Protein AF-A0A1C7LZI9-F1 (afdb_monomer_lite)

Structure (mmCIF, N/CA/C/O backbone):
data_AF-A0A1C7LZI9-F1
#
_entry.id   AF-A0A1C7LZI9-F1
#
loop_
_atom_site.group_PDB
_atom_site.id
_atom_site.type_symbol
_atom_site.label_atom_id
_atom_site.label_alt_id
_atom_site.label_comp_id
_atom_site.label_asym_id
_atom_site.label_entity_id
_atom_site.label_seq_id
_ato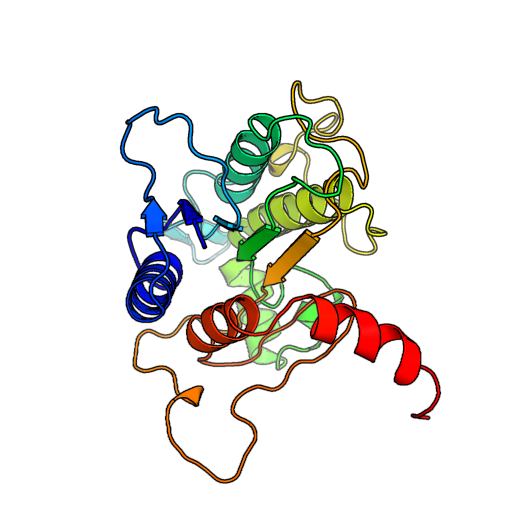m_site.pdbx_PDB_ins_code
_atom_site.Cartn_x
_atom_site.Cartn_y
_atom_site.Cartn_z
_atom_site.occupancy
_atom_site.B_iso_or_equiv
_atom_site.auth_seq_id
_atom_site.auth_comp_id
_atom_site.auth_asym_id
_atom_site.auth_atom_id
_atom_site.pdbx_PDB_model_num
ATOM 1 N N . MET A 1 1 ? -12.854 -1.821 18.126 1.00 81.56 1 MET A N 1
ATOM 2 C CA . MET A 1 1 ? -11.855 -1.287 17.177 1.00 81.56 1 MET A CA 1
ATOM 3 C C . MET A 1 1 ? -12.575 -0.702 15.970 1.00 81.56 1 MET A C 1
ATOM 5 O O . MET A 1 1 ? -13.466 -1.364 15.445 1.00 81.56 1 MET A O 1
ATOM 9 N N . LYS A 1 2 ? -12.209 0.508 15.545 1.00 82.50 2 LYS A N 1
ATOM 10 C CA . LYS A 1 2 ? -12.676 1.187 14.329 1.00 82.50 2 LYS A CA 1
ATOM 11 C C . LYS A 1 2 ? -11.581 1.121 13.262 1.00 82.50 2 LYS A C 1
ATOM 13 O O . LYS A 1 2 ? -10.492 1.660 13.455 1.00 82.50 2 LYS A O 1
ATOM 18 N N . ALA A 1 3 ? -11.857 0.441 12.154 1.00 84.44 3 ALA A N 1
ATOM 19 C CA . ALA A 1 3 ? -10.918 0.246 11.057 1.00 84.44 3 ALA A CA 1
ATOM 20 C C . ALA A 1 3 ? -11.369 1.000 9.802 1.00 84.44 3 ALA A C 1
ATOM 22 O O . ALA A 1 3 ? -12.482 0.813 9.313 1.00 84.44 3 ALA A O 1
ATOM 23 N N . PHE A 1 4 ? -10.478 1.815 9.254 1.00 85.69 4 PHE A N 1
ATOM 24 C CA . PHE A 1 4 ? -10.654 2.529 8.001 1.00 85.69 4 PHE A CA 1
ATOM 25 C C . PHE A 1 4 ? -9.952 1.774 6.870 1.00 85.69 4 PHE A C 1
ATOM 27 O O . PHE A 1 4 ? -8.730 1.618 6.885 1.00 85.69 4 PHE A O 1
ATOM 34 N N . VAL A 1 5 ? -10.714 1.265 5.898 1.00 83.75 5 VAL A N 1
ATOM 35 C CA . VAL A 1 5 ? -10.185 0.383 4.845 1.00 83.75 5 VAL A CA 1
ATOM 36 C C . VAL A 1 5 ? -10.218 1.080 3.487 1.00 83.75 5 VAL A C 1
ATOM 38 O O . VAL A 1 5 ? -11.279 1.361 2.927 1.00 83.75 5 VAL A O 1
ATOM 41 N N . ILE A 1 6 ? -9.034 1.287 2.912 1.00 84.88 6 ILE A N 1
ATOM 42 C CA . ILE A 1 6 ? -8.825 1.928 1.610 1.00 84.88 6 ILE A CA 1
ATOM 43 C C . ILE A 1 6 ? -8.387 0.861 0.606 1.00 84.88 6 ILE A C 1
ATOM 45 O O . ILE A 1 6 ? -7.486 0.071 0.882 1.00 84.88 6 ILE A O 1
ATOM 49 N N . GLY A 1 7 ? -9.041 0.798 -0.557 1.00 80.62 7 GLY A N 1
ATOM 50 C CA . GLY A 1 7 ? -8.899 -0.336 -1.487 1.00 80.62 7 GLY A CA 1
ATOM 51 C C . GLY A 1 7 ? -9.699 -1.582 -1.071 1.00 80.62 7 GLY A C 1
ATOM 52 O O . GLY A 1 7 ? -9.517 -2.656 -1.634 1.00 80.62 7 GLY A O 1
ATOM 53 N N . GLY A 1 8 ? -10.624 -1.434 -0.115 1.00 75.81 8 GLY A N 1
ATOM 54 C CA . GLY A 1 8 ? -11.412 -2.513 0.491 1.00 75.81 8 GLY A CA 1
ATOM 55 C C . GLY A 1 8 ? -12.415 -3.236 -0.412 1.00 75.81 8 GLY A C 1
ATOM 56 O O . GLY A 1 8 ? -13.055 -4.181 0.030 1.00 75.81 8 GLY A O 1
ATOM 57 N N . SER A 1 9 ? -12.599 -2.805 -1.660 1.00 74.88 9 SER A N 1
ATOM 58 C CA . SER A 1 9 ? -13.705 -3.286 -2.497 1.00 74.88 9 SER A CA 1
ATOM 59 C C . SER A 1 9 ? -13.531 -4.721 -2.996 1.00 74.88 9 SER A C 1
ATOM 61 O O . SER A 1 9 ? -14.516 -5.337 -3.400 1.00 74.88 9 SER A O 1
ATOM 63 N N . ARG A 1 10 ? -12.300 -5.255 -3.018 1.00 68.31 10 ARG A N 1
ATOM 64 C CA . ARG A 1 10 ? -11.976 -6.591 -3.552 1.00 68.31 10 ARG A CA 1
ATOM 65 C C . ARG A 1 10 ? -10.771 -7.217 -2.844 1.00 68.31 10 ARG A C 1
ATOM 67 O O . ARG A 1 10 ? -10.016 -6.535 -2.153 1.00 68.31 10 ARG A O 1
ATOM 74 N N . ASN A 1 11 ? -10.564 -8.514 -3.079 1.00 79.44 11 ASN A N 1
ATOM 75 C CA . ASN A 1 11 ? -9.369 -9.273 -2.692 1.00 79.44 11 ASN A CA 1
ATOM 76 C C . ASN A 1 11 ? -8.976 -9.050 -1.219 1.00 79.44 11 ASN A C 1
ATOM 78 O O . ASN A 1 11 ? -9.813 -9.219 -0.336 1.00 79.44 11 ASN A O 1
ATOM 82 N N . ILE A 1 12 ? -7.717 -8.669 -0.946 1.00 74.88 12 ILE A N 1
ATOM 83 C CA . ILE A 1 12 ? -7.195 -8.509 0.420 1.00 74.88 12 ILE A CA 1
ATOM 84 C C . ILE A 1 12 ? -8.032 -7.528 1.224 1.00 74.88 12 ILE A C 1
ATOM 86 O O . ILE A 1 12 ? -8.401 -7.848 2.348 1.00 74.88 12 ILE A O 1
ATOM 90 N N . GLY A 1 13 ? -8.351 -6.370 0.648 1.00 72.44 13 GLY A N 1
ATOM 91 C CA . GLY A 1 13 ? -9.125 -5.353 1.342 1.00 72.44 13 GLY A CA 1
ATOM 92 C C . GLY A 1 13 ? -10.519 -5.850 1.729 1.00 72.44 13 GLY A C 1
ATOM 93 O O . GLY A 1 13 ? -10.941 -5.655 2.865 1.00 72.44 13 GLY A O 1
ATOM 94 N N . TYR A 1 14 ? -11.186 -6.570 0.822 1.00 78.44 14 TYR A N 1
ATOM 95 C CA . TYR A 1 14 ? -12.513 -7.137 1.071 1.00 78.44 14 TYR A CA 1
ATOM 96 C C . TYR A 1 14 ? -12.486 -8.242 2.133 1.00 78.44 14 TYR A C 1
ATOM 98 O O . TYR A 1 14 ? -13.206 -8.168 3.126 1.00 78.44 14 TYR A O 1
ATOM 106 N N . TYR A 1 15 ? -11.624 -9.251 1.971 1.00 77.69 15 TYR A N 1
ATOM 107 C CA . TYR A 1 15 ? -11.563 -10.374 2.911 1.00 77.69 15 TYR A CA 1
ATOM 108 C C . TYR A 1 15 ? -11.055 -9.954 4.294 1.00 77.69 15 TYR A C 1
ATOM 110 O O . TYR A 1 15 ? -11.526 -10.484 5.300 1.00 77.69 15 TYR A O 1
ATOM 118 N N . ALA A 1 16 ? -10.129 -8.993 4.367 1.00 76.88 16 ALA A N 1
ATOM 119 C CA . ALA A 1 16 ? -9.700 -8.420 5.637 1.00 76.88 16 ALA A CA 1
ATOM 120 C C . ALA A 1 16 ? -10.851 -7.684 6.334 1.00 76.88 16 ALA A C 1
ATOM 122 O O . ALA A 1 16 ? -11.085 -7.919 7.515 1.00 76.88 16 ALA A O 1
ATOM 123 N N . ALA A 1 17 ? -11.609 -6.858 5.605 1.00 78.62 17 ALA A N 1
ATOM 124 C CA . ALA A 1 17 ? -12.767 -6.160 6.154 1.00 78.62 17 ALA A CA 1
ATOM 125 C C . ALA A 1 17 ? -13.828 -7.125 6.708 1.00 78.62 17 ALA A C 1
ATOM 127 O O . ALA A 1 17 ? -14.295 -6.935 7.827 1.00 78.62 17 ALA A O 1
ATOM 128 N N . VAL A 1 18 ? -14.154 -8.199 5.978 1.00 80.56 18 VAL A N 1
ATOM 129 C CA . VAL A 1 18 ? -15.098 -9.230 6.453 1.00 80.56 18 VAL A CA 1
ATOM 130 C C . VAL A 1 18 ? -14.604 -9.886 7.747 1.00 80.56 18 VAL A C 1
ATOM 132 O O . VAL A 1 18 ? -15.382 -10.059 8.682 1.00 80.56 18 VAL A O 1
ATOM 135 N N . ARG A 1 19 ? -13.308 -10.213 7.849 1.00 78.31 19 ARG A N 1
ATOM 136 C CA . ARG A 1 19 ? -12.743 -10.785 9.085 1.00 78.31 19 ARG A CA 1
ATOM 137 C C . ARG A 1 19 ? -12.801 -9.814 10.260 1.00 78.31 19 ARG A C 1
ATOM 139 O O . ARG A 1 19 ? -13.144 -10.237 11.358 1.00 78.31 19 ARG A O 1
ATOM 146 N N . LEU A 1 20 ? -12.495 -8.537 10.034 1.00 80.00 20 LEU A N 1
ATOM 147 C CA . LEU A 1 20 ? -12.586 -7.501 11.066 1.00 80.00 20 LEU A CA 1
ATOM 148 C C . LEU A 1 20 ? -14.027 -7.341 11.568 1.00 80.00 20 LEU A C 1
ATOM 150 O O . LEU A 1 20 ? -14.247 -7.304 12.776 1.00 80.00 20 LEU A O 1
ATOM 154 N N . LEU A 1 21 ? -15.010 -7.333 10.660 1.00 83.69 21 LEU A N 1
ATOM 155 C CA . LEU A 1 21 ? -16.433 -7.313 11.018 1.00 83.69 21 LEU A CA 1
ATOM 156 C C . LEU A 1 21 ? -16.823 -8.537 11.863 1.00 83.69 21 LEU A C 1
ATOM 158 O O . LEU A 1 21 ? -17.465 -8.382 12.898 1.00 83.69 21 LEU A O 1
ATOM 162 N N . ASN A 1 22 ? -16.375 -9.739 11.484 1.00 81.31 22 ASN A N 1
ATOM 163 C CA . ASN A 1 22 ? -16.638 -10.968 12.245 1.00 81.31 22 ASN A CA 1
ATOM 164 C C . ASN A 1 22 ? -16.003 -10.968 13.648 1.00 81.31 22 ASN A C 1
ATOM 166 O O . ASN A 1 22 ? -16.468 -11.685 14.528 1.00 81.31 22 ASN A O 1
ATOM 170 N N . GLN A 1 23 ? -14.954 -10.171 13.868 1.00 80.38 23 GLN A N 1
ATOM 171 C CA . GLN A 1 23 ? -14.321 -9.966 15.177 1.00 80.38 23 GLN A CA 1
ATOM 172 C C . GLN A 1 23 ? -14.988 -8.847 16.001 1.00 80.38 23 GLN A C 1
ATOM 174 O O . GLN A 1 23 ? -14.494 -8.491 17.068 1.00 80.38 23 GLN A O 1
ATOM 179 N N . GLY A 1 24 ? -16.093 -8.268 15.519 1.00 82.69 24 GLY A N 1
ATOM 180 C CA . GLY A 1 24 ? -16.810 -7.187 16.198 1.00 82.69 24 GLY A CA 1
ATOM 181 C C . GLY A 1 24 ? -16.205 -5.795 15.989 1.00 82.69 24 GLY A C 1
ATOM 182 O O . GLY A 1 24 ? -16.546 -4.866 16.721 1.00 82.69 24 GLY A O 1
ATOM 183 N N . ALA A 1 25 ? -15.303 -5.616 15.017 1.00 84.88 25 ALA A N 1
ATOM 184 C CA . ALA A 1 25 ? -14.811 -4.290 14.654 1.00 84.88 25 ALA A CA 1
ATOM 185 C C . ALA A 1 25 ? -15.846 -3.517 13.820 1.00 84.88 25 ALA A C 1
ATOM 187 O O . ALA A 1 25 ? -16.597 -4.095 13.036 1.00 84.88 25 ALA A O 1
ATOM 188 N N . THR A 1 26 ? -15.831 -2.189 13.922 1.00 84.06 26 THR A N 1
ATOM 189 C CA . THR A 1 26 ? -16.526 -1.313 12.971 1.00 84.06 26 THR A CA 1
ATOM 190 C C . THR A 1 26 ? -15.603 -1.069 11.787 1.00 84.06 26 THR A C 1
ATOM 192 O O . THR A 1 26 ? -14.516 -0.519 11.963 1.00 84.06 26 THR A O 1
ATOM 195 N N . VAL A 1 27 ? -16.020 -1.471 10.586 1.00 81.06 27 VAL A N 1
ATOM 196 C CA . VAL A 1 27 ? -15.249 -1.243 9.360 1.00 81.06 27 VAL A CA 1
ATOM 197 C C . VAL A 1 27 ? -15.902 -0.152 8.528 1.00 81.06 27 VAL A C 1
ATOM 199 O O . VAL A 1 27 ? -17.020 -0.315 8.044 1.00 81.06 27 VAL A O 1
ATOM 202 N N . THR A 1 28 ? -15.166 0.933 8.317 1.00 80.94 28 THR A N 1
ATOM 203 C CA . THR A 1 28 ? -15.563 2.022 7.429 1.00 80.94 28 THR A CA 1
ATOM 204 C C . THR A 1 28 ? -14.830 1.863 6.104 1.00 80.94 28 THR A C 1
ATOM 206 O O . THR A 1 28 ? -13.608 2.012 6.023 1.00 80.94 28 THR A O 1
ATOM 209 N N . PHE A 1 29 ? -15.583 1.559 5.049 1.00 74.50 29 PHE A N 1
ATOM 210 C CA . PHE A 1 29 ? -15.116 1.762 3.680 1.00 74.50 29 PHE A CA 1
ATOM 211 C C . PHE A 1 29 ? -15.249 3.243 3.339 1.00 74.50 29 PHE A C 1
ATOM 213 O O . PHE A 1 29 ? -16.162 3.901 3.830 1.00 74.50 29 PHE A O 1
ATOM 220 N N . LEU A 1 30 ? -14.366 3.761 2.484 1.00 65.44 30 LEU A N 1
ATOM 221 C CA . LEU A 1 30 ? -14.410 5.147 2.010 1.00 65.44 30 LEU A CA 1
ATOM 222 C C . LEU A 1 30 ? -15.651 5.366 1.117 1.00 65.44 30 LEU A C 1
ATOM 224 O O . LEU A 1 30 ? -15.585 5.376 -0.109 1.00 65.44 30 LEU A O 1
ATOM 228 N N . LEU A 1 31 ? -16.806 5.493 1.762 1.00 45.12 31 LEU A N 1
ATOM 229 C CA . LEU A 1 31 ? -18.059 6.014 1.246 1.00 45.12 31 LEU A CA 1
ATOM 230 C C . LEU A 1 31 ? -18.173 7.398 1.874 1.00 45.12 31 LEU A C 1
ATOM 232 O O . LEU A 1 31 ? -18.038 7.525 3.085 1.00 45.12 31 LEU A O 1
ATOM 236 N N . ARG A 1 32 ? -18.309 8.437 1.048 1.00 37.66 32 ARG A N 1
ATOM 237 C CA . ARG A 1 32 ? -18.320 9.849 1.460 1.00 37.66 32 ARG A CA 1
ATOM 238 C C . ARG A 1 32 ? -19.336 10.095 2.587 1.00 37.66 32 ARG A C 1
ATOM 240 O O . ARG A 1 32 ? -20.493 10.379 2.297 1.00 37.66 32 ARG A O 1
ATOM 247 N N . TYR A 1 33 ? -18.907 9.999 3.842 1.00 40.88 33 TYR A N 1
ATOM 248 C CA . TYR A 1 33 ? -19.676 10.446 4.994 1.00 40.88 33 TYR A CA 1
ATOM 249 C C . TYR A 1 33 ? -18.719 10.903 6.106 1.00 40.88 33 TYR A C 1
ATOM 251 O O . TYR A 1 33 ? -17.899 10.104 6.564 1.00 40.88 33 TYR A O 1
ATOM 259 N N . PRO A 1 34 ? -18.748 12.190 6.484 1.00 45.03 34 PRO A N 1
ATOM 260 C CA . PRO A 1 34 ? -17.954 12.704 7.584 1.00 45.03 34 PRO A CA 1
ATOM 261 C C . PRO A 1 34 ? -18.665 12.383 8.901 1.00 45.03 34 PRO A C 1
ATOM 263 O O . PRO A 1 34 ? -19.650 13.030 9.235 1.00 45.03 34 PRO A O 1
ATOM 266 N N . ASP A 1 35 ? -18.154 11.407 9.646 1.00 51.78 35 ASP A N 1
ATOM 267 C CA . ASP A 1 35 ? -18.474 11.255 11.066 1.00 51.78 35 ASP A CA 1
ATOM 268 C C . ASP A 1 35 ? -17.215 11.495 11.901 1.00 51.78 35 ASP A C 1
ATOM 270 O O . ASP A 1 35 ? -16.111 11.112 11.509 1.00 51.78 35 ASP A O 1
ATOM 274 N N . ASP A 1 36 ? -17.406 12.100 13.072 1.00 53.12 36 ASP A N 1
ATOM 275 C CA . ASP A 1 36 ? -16.387 12.598 14.012 1.00 53.12 36 ASP A CA 1
ATOM 276 C C . ASP A 1 36 ? -15.674 11.479 14.806 1.00 53.12 36 ASP A C 1
ATOM 278 O O . ASP A 1 36 ? -15.430 11.555 16.009 1.00 53.12 36 ASP A O 1
ATOM 282 N N . ASN A 1 37 ? -15.411 10.350 14.150 1.00 58.75 37 ASN A N 1
ATOM 283 C CA . ASN A 1 37 ? -14.946 9.139 14.805 1.00 58.75 37 ASN A CA 1
ATOM 284 C C . ASN A 1 37 ? -13.430 8.970 14.675 1.00 58.75 37 ASN A C 1
ATOM 286 O O . ASN A 1 37 ? -12.901 8.806 13.577 1.00 58.75 37 ASN A O 1
ATOM 290 N N . SER A 1 38 ? -12.748 8.904 15.821 1.00 73.19 38 SER A N 1
ATOM 291 C CA . SER A 1 38 ? -11.362 8.438 15.911 1.00 73.19 38 SER A CA 1
ATOM 292 C C . SER A 1 38 ? -11.196 7.070 15.231 1.00 73.19 38 SER A C 1
ATOM 294 O O . SER A 1 38 ? -12.034 6.177 15.386 1.00 73.19 38 SER A O 1
ATOM 296 N N . VAL A 1 39 ? -10.125 6.908 14.452 1.00 78.56 39 VAL A N 1
ATOM 297 C CA . VAL A 1 39 ? -9.788 5.666 13.739 1.00 78.56 39 VAL A CA 1
ATOM 298 C C . VAL A 1 39 ? -8.657 4.965 14.486 1.00 78.56 39 VAL A C 1
ATOM 300 O O . VAL A 1 39 ? -7.636 5.584 14.763 1.00 78.56 39 VAL A O 1
ATOM 303 N N . ASP A 1 40 ? -8.808 3.670 14.772 1.00 81.88 40 ASP A N 1
ATOM 304 C CA . ASP A 1 40 ? -7.776 2.875 15.461 1.00 81.88 40 ASP A CA 1
ATOM 305 C C . ASP A 1 40 ? -6.796 2.220 14.468 1.00 81.88 40 ASP A C 1
ATOM 307 O O . ASP A 1 40 ? -5.639 1.935 14.788 1.00 81.88 40 ASP A O 1
ATOM 311 N N . LEU A 1 41 ? -7.271 1.928 13.253 1.00 83.31 41 LEU A N 1
ATOM 312 C CA . LEU A 1 41 ? -6.533 1.201 12.223 1.00 83.31 41 LEU A CA 1
ATOM 313 C C . LEU A 1 41 ? -6.842 1.761 10.834 1.00 83.31 41 LEU A C 1
ATOM 315 O O . LEU A 1 41 ? -8.002 1.823 10.446 1.00 83.31 41 LEU A O 1
ATOM 319 N N . VAL A 1 42 ? -5.812 2.054 10.048 1.00 87.88 42 VAL A N 1
ATOM 320 C CA . VAL A 1 42 ? -5.905 2.306 8.609 1.00 87.88 42 VAL A CA 1
ATOM 321 C C . VAL A 1 42 ? -5.321 1.113 7.862 1.00 87.88 42 VAL A C 1
ATOM 323 O O . VAL A 1 42 ? -4.127 0.826 7.953 1.00 87.88 42 VAL A O 1
ATOM 326 N N . LEU A 1 43 ? -6.163 0.423 7.097 1.00 87.31 43 LEU A N 1
ATOM 327 C CA . LEU A 1 43 ? -5.756 -0.655 6.206 1.00 87.31 43 LEU A CA 1
ATOM 328 C C . LEU A 1 43 ? -5.739 -0.157 4.760 1.00 87.31 43 LEU A C 1
ATOM 330 O O . LEU A 1 43 ? -6.782 0.025 4.131 1.00 87.31 43 LEU A O 1
ATOM 334 N N . PHE A 1 44 ? -4.540 0.022 4.218 1.00 89.50 44 PHE A N 1
ATOM 335 C CA . PHE A 1 44 ? -4.307 0.487 2.860 1.00 89.50 44 PHE A CA 1
ATOM 336 C C . PHE A 1 44 ? -3.976 -0.683 1.927 1.00 89.50 44 PHE A C 1
ATOM 338 O O . PHE A 1 44 ? -2.905 -1.287 1.982 1.00 89.50 44 PHE A O 1
ATOM 345 N N . THR A 1 45 ? -4.912 -1.004 1.040 1.00 86.75 45 THR A N 1
ATOM 346 C CA . THR A 1 45 ? -4.854 -2.160 0.127 1.00 86.75 45 THR A CA 1
ATOM 347 C C . THR A 1 45 ? -4.958 -1.758 -1.346 1.00 86.75 45 THR A C 1
ATOM 349 O O . THR A 1 45 ? -5.206 -2.605 -2.202 1.00 86.75 45 THR A O 1
ATOM 352 N N . VAL A 1 46 ? -4.758 -0.471 -1.663 1.00 87.56 46 VAL A N 1
ATOM 353 C CA . VAL A 1 46 ? -4.795 0.030 -3.045 1.00 87.56 46 VAL A CA 1
ATOM 354 C C . VAL A 1 46 ? -3.724 -0.671 -3.881 1.00 87.56 46 VAL A C 1
ATOM 356 O O . VAL A 1 46 ? -2.568 -0.808 -3.474 1.00 87.56 46 VAL A O 1
ATOM 359 N N . GLY A 1 47 ? -4.128 -1.126 -5.060 1.00 83.06 47 GLY A N 1
ATOM 360 C CA . GLY A 1 47 ? -3.273 -1.755 -6.053 1.00 83.06 47 GLY A CA 1
ATOM 361 C C . GLY A 1 47 ? -3.838 -1.509 -7.445 1.00 83.06 47 GLY A C 1
ATOM 362 O O . GLY A 1 47 ? -5.050 -1.336 -7.600 1.00 83.06 47 GLY A O 1
ATOM 363 N N . ALA A 1 48 ? -2.966 -1.492 -8.450 1.00 75.25 48 ALA A N 1
ATOM 364 C CA . ALA A 1 48 ? -3.393 -1.387 -9.836 1.00 75.25 48 ALA A CA 1
ATOM 365 C C . ALA A 1 48 ? -4.218 -2.621 -10.237 1.00 75.25 48 ALA A C 1
ATOM 367 O O . ALA A 1 48 ? -3.839 -3.762 -9.964 1.00 75.25 48 ALA A O 1
ATOM 368 N N . ARG A 1 49 ? -5.374 -2.373 -10.858 1.00 67.81 49 ARG A N 1
ATOM 369 C CA . ARG A 1 49 ? -6.312 -3.408 -11.319 1.00 67.81 49 ARG A CA 1
ATOM 370 C C . ARG A 1 49 ? -6.178 -3.677 -12.812 1.00 67.81 49 ARG A C 1
ATOM 372 O O . ARG A 1 49 ? -6.354 -4.811 -13.248 1.00 67.81 49 ARG A O 1
ATOM 379 N N . GLU A 1 50 ? -5.950 -2.620 -13.573 1.00 64.69 50 GLU A N 1
ATOM 380 C CA . GLU A 1 50 ? -5.992 -2.624 -15.026 1.00 64.69 50 GLU A CA 1
ATOM 381 C C . GLU A 1 50 ? -4.599 -2.307 -15.549 1.00 64.69 50 GLU A C 1
ATOM 383 O O . GLU A 1 50 ? -3.846 -1.533 -14.953 1.00 64.69 50 GLU A O 1
ATOM 388 N N . GLY A 1 51 ? -4.239 -2.999 -16.618 1.00 68.00 51 GLY A N 1
ATOM 389 C CA . GLY A 1 51 ? -2.931 -2.895 -17.218 1.00 68.00 51 GLY A CA 1
ATOM 390 C C . GLY A 1 51 ? -2.826 -3.781 -18.444 1.00 68.00 51 GLY A C 1
ATOM 391 O O . GLY A 1 51 ? -3.588 -4.738 -18.620 1.00 68.00 51 GLY A O 1
ATOM 392 N N . LYS A 1 52 ? -1.889 -3.438 -19.320 1.00 79.94 52 LYS A N 1
ATOM 393 C CA . LYS A 1 52 ? -1.645 -4.152 -20.572 1.00 79.94 52 LYS A CA 1
ATOM 394 C C . LYS A 1 52 ? -0.358 -4.944 -20.437 1.00 79.94 52 LYS A C 1
ATOM 396 O O . LYS A 1 52 ? 0.671 -4.414 -20.024 1.00 79.94 52 LYS A O 1
ATOM 401 N N . VAL A 1 53 ? -0.403 -6.223 -20.799 1.00 80.12 53 VAL A N 1
ATOM 402 C CA . VAL A 1 53 ? 0.810 -7.038 -20.896 1.00 80.12 53 VAL A CA 1
ATOM 403 C C . VAL A 1 53 ? 1.470 -6.744 -22.236 1.00 80.12 53 VAL A C 1
ATOM 405 O O . VAL A 1 53 ? 0.909 -7.023 -23.293 1.00 80.12 53 VAL A O 1
ATOM 408 N N . HIS A 1 54 ? 2.677 -6.199 -22.188 1.00 80.81 54 HIS A N 1
ATOM 409 C CA . HIS A 1 54 ? 3.525 -5.960 -23.343 1.00 80.81 54 HIS A CA 1
ATOM 410 C C . HIS A 1 54 ? 4.686 -6.954 -23.358 1.00 80.81 54 HIS A C 1
ATOM 412 O O . HIS A 1 54 ? 5.389 -7.124 -22.363 1.00 80.81 54 HIS A O 1
ATOM 418 N N . LEU A 1 55 ? 4.944 -7.562 -24.519 1.00 77.31 55 LEU A N 1
ATOM 419 C CA . LEU A 1 55 ? 5.962 -8.608 -24.674 1.00 77.31 55 LEU A CA 1
ATOM 420 C C . LEU A 1 55 ? 7.387 -8.147 -24.328 1.00 77.31 55 LEU A C 1
ATOM 422 O O . LEU A 1 55 ? 8.211 -8.972 -23.959 1.00 77.31 55 LEU A O 1
ATOM 426 N N . THR A 1 56 ? 7.682 -6.848 -24.442 1.00 80.25 56 THR A N 1
ATOM 427 C CA . THR A 1 56 ? 9.014 -6.264 -24.191 1.00 80.25 56 THR A CA 1
ATOM 428 C C . THR A 1 56 ? 9.091 -5.401 -22.933 1.00 80.25 56 THR A C 1
ATOM 430 O O . THR A 1 56 ? 10.190 -5.071 -22.496 1.00 80.25 56 THR A O 1
ATOM 433 N N . ARG A 1 57 ? 7.948 -5.018 -22.351 1.00 75.19 57 ARG A N 1
ATOM 434 C CA . ARG A 1 57 ? 7.874 -4.091 -21.205 1.00 75.19 57 ARG A CA 1
ATOM 435 C C . ARG A 1 57 ? 7.215 -4.693 -19.963 1.00 75.19 57 ARG A C 1
ATOM 437 O O . ARG A 1 57 ? 7.228 -4.057 -18.917 1.00 75.19 57 ARG A O 1
ATOM 444 N N . GLY A 1 58 ? 6.673 -5.906 -20.066 1.00 82.88 58 GLY A N 1
ATOM 445 C CA . GLY A 1 58 ? 5.953 -6.551 -18.976 1.00 82.88 58 GLY A CA 1
ATOM 446 C C . GLY A 1 58 ? 4.544 -5.986 -18.799 1.00 82.88 58 GLY A C 1
ATOM 447 O O . GLY A 1 58 ? 3.911 -5.560 -19.764 1.00 82.88 58 GLY A O 1
ATOM 448 N N . PHE A 1 59 ? 4.030 -6.032 -17.572 1.00 81.12 59 PHE A N 1
ATOM 449 C CA . PHE A 1 59 ? 2.721 -5.498 -17.215 1.00 81.12 59 PHE A CA 1
ATOM 450 C C . PHE A 1 59 ? 2.823 -3.988 -16.985 1.00 81.12 59 PHE A C 1
ATOM 452 O O . PHE A 1 59 ? 3.455 -3.548 -16.025 1.00 81.12 59 PHE A O 1
ATOM 459 N N . ILE A 1 60 ? 2.199 -3.218 -17.873 1.00 83.31 60 ILE A N 1
ATOM 460 C CA . ILE A 1 60 ? 2.128 -1.757 -17.799 1.00 83.31 60 ILE A CA 1
ATOM 461 C C . ILE A 1 60 ? 0.824 -1.370 -17.121 1.00 83.31 60 ILE A C 1
ATOM 463 O O . ILE A 1 60 ? -0.233 -1.868 -17.511 1.00 83.31 60 ILE A O 1
ATOM 467 N N . ILE A 1 61 ? 0.899 -0.482 -16.135 1.00 83.62 61 ILE A N 1
ATOM 468 C CA . ILE A 1 61 ? -0.267 0.068 -15.433 1.00 83.62 61 ILE A CA 1
ATOM 469 C C . ILE A 1 61 ? -0.578 1.462 -15.980 1.00 83.62 61 ILE A C 1
ATOM 471 O O . ILE A 1 61 ? 0.331 2.253 -16.211 1.00 83.62 61 ILE A O 1
ATOM 475 N N . ASP A 1 62 ? -1.858 1.775 -16.193 1.00 83.88 62 ASP A N 1
ATOM 476 C CA . ASP A 1 62 ? -2.250 3.049 -16.822 1.00 83.88 62 ASP A CA 1
ATOM 477 C C . ASP A 1 62 ? -1.896 4.273 -15.955 1.00 83.88 62 ASP A C 1
ATOM 479 O O . ASP A 1 62 ? -1.642 5.357 -16.476 1.00 83.88 62 ASP A O 1
ATOM 483 N N . ILE A 1 63 ? -1.860 4.090 -14.629 1.00 86.75 63 ILE A N 1
ATOM 484 C CA . ILE A 1 63 ? -1.467 5.106 -13.647 1.00 86.75 63 ILE A CA 1
ATOM 485 C C . ILE A 1 63 ? -0.223 4.577 -12.906 1.00 86.75 63 ILE A C 1
ATOM 487 O O . ILE A 1 63 ? -0.376 3.783 -11.972 1.00 86.75 63 ILE A O 1
ATOM 491 N N . PRO A 1 64 ? 0.997 4.959 -13.331 1.00 87.25 64 PRO A N 1
ATOM 492 C CA . PRO A 1 64 ? 2.257 4.353 -12.884 1.00 87.25 64 PRO A CA 1
ATOM 493 C C . PRO A 1 64 ? 2.645 4.643 -11.431 1.00 87.25 64 PRO A C 1
ATOM 495 O O . PRO A 1 64 ? 3.558 4.009 -10.915 1.00 87.25 64 PRO A O 1
ATOM 498 N N . ASP A 1 65 ? 1.965 5.572 -10.765 1.00 91.12 65 ASP A N 1
ATOM 499 C CA . ASP A 1 65 ? 2.229 6.015 -9.393 1.00 91.12 65 ASP A CA 1
ATOM 500 C C . ASP A 1 65 ? 0.986 5.910 -8.487 1.00 91.12 65 ASP A C 1
ATOM 502 O O . ASP A 1 65 ? 0.918 6.528 -7.418 1.00 91.12 65 ASP A O 1
ATOM 506 N N . LEU A 1 66 ? -0.014 5.123 -8.908 1.00 92.12 66 LEU A N 1
ATOM 507 C CA . LEU A 1 66 ? -1.319 5.029 -8.254 1.00 92.12 66 LEU A CA 1
ATOM 508 C C . LEU A 1 66 ? -1.202 4.710 -6.762 1.00 92.12 66 LEU A C 1
ATOM 510 O O . LEU A 1 66 ? -1.840 5.372 -5.941 1.00 92.12 66 LEU A O 1
ATOM 514 N N . CYS A 1 67 ? -0.432 3.685 -6.395 1.00 92.19 67 CYS A N 1
ATOM 515 C CA . CYS A 1 67 ? -0.295 3.259 -5.006 1.00 92.19 67 CYS A CA 1
ATOM 516 C C . CYS A 1 67 ? 0.469 4.301 -4.195 1.00 92.19 67 CYS A C 1
ATOM 518 O O . CYS A 1 67 ? 0.053 4.616 -3.080 1.00 92.19 67 CYS A O 1
ATOM 520 N N . THR A 1 68 ? 1.554 4.833 -4.756 1.00 94.50 68 THR A N 1
ATOM 521 C CA . THR A 1 68 ? 2.401 5.842 -4.120 1.00 94.50 68 THR A CA 1
ATOM 522 C C . THR A 1 68 ? 1.611 7.101 -3.814 1.00 94.50 68 THR A C 1
ATOM 524 O O . THR A 1 68 ? 1.499 7.485 -2.650 1.00 94.50 68 THR A O 1
ATOM 527 N N . LYS A 1 69 ? 1.001 7.723 -4.829 1.00 94.06 69 LYS A N 1
ATOM 528 C CA . LYS A 1 69 ? 0.243 8.968 -4.657 1.00 94.06 69 LYS A CA 1
ATOM 529 C C . LYS A 1 69 ? -0.977 8.772 -3.775 1.00 94.06 69 LYS A C 1
ATOM 531 O O . LYS A 1 69 ? -1.264 9.622 -2.937 1.00 94.06 69 LYS A O 1
ATOM 536 N N . SER A 1 70 ? -1.663 7.635 -3.900 1.00 93.25 70 SER A N 1
ATOM 537 C CA . SER A 1 70 ? -2.792 7.324 -3.021 1.00 93.25 70 SER A CA 1
ATOM 538 C C . SER A 1 70 ? -2.354 7.198 -1.562 1.00 93.25 70 SER A C 1
ATOM 540 O O . SER A 1 70 ? -3.033 7.728 -0.688 1.00 93.2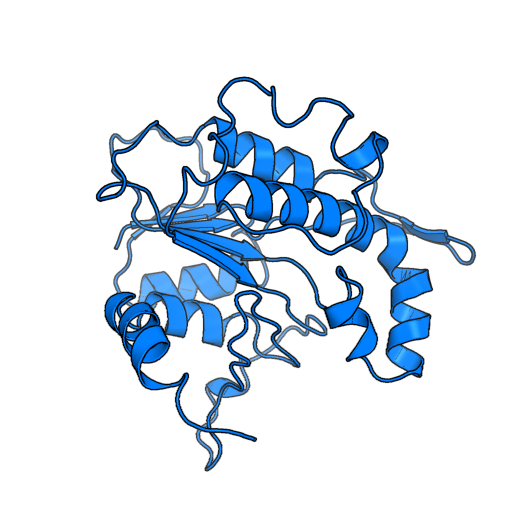5 70 SER A O 1
ATOM 542 N N . LEU A 1 71 ? -1.225 6.537 -1.281 1.00 94.50 71 LEU A N 1
ATOM 543 C CA . LEU A 1 71 ? -0.715 6.412 0.085 1.00 94.50 71 LEU A CA 1
ATOM 544 C C . LEU A 1 71 ? -0.293 7.772 0.642 1.00 94.50 71 LEU A C 1
ATOM 546 O O . LEU A 1 71 ? -0.664 8.105 1.762 1.00 94.50 71 LEU A O 1
ATOM 550 N N . VAL A 1 72 ? 0.430 8.567 -0.149 1.00 94.31 72 VAL A N 1
ATOM 551 C CA . VAL A 1 72 ? 0.818 9.932 0.225 1.00 94.31 72 VAL A CA 1
ATOM 552 C C . VAL A 1 72 ? -0.415 10.764 0.570 1.00 94.31 72 VAL A C 1
ATOM 554 O O . VAL A 1 72 ? -0.453 11.340 1.647 1.00 94.31 72 VAL A O 1
ATOM 557 N N . ASN A 1 73 ? -1.456 10.759 -0.266 1.00 93.06 73 ASN A N 1
ATOM 558 C CA . ASN A 1 73 ? -2.687 11.508 0.003 1.00 93.06 73 ASN A CA 1
ATOM 559 C C . ASN A 1 73 ? -3.353 11.086 1.319 1.00 93.06 73 ASN A C 1
ATOM 561 O O . ASN A 1 73 ? -3.786 11.935 2.090 1.00 93.06 73 ASN A O 1
ATOM 565 N N . VAL A 1 74 ? -3.410 9.781 1.597 1.00 91.81 74 VAL A N 1
ATOM 566 C CA . VAL A 1 74 ? -3.972 9.258 2.851 1.00 91.81 74 VAL A CA 1
ATOM 567 C C . VAL A 1 74 ? -3.161 9.741 4.050 1.00 91.81 74 VAL A C 1
ATOM 569 O O . VAL A 1 74 ? -3.725 10.257 5.016 1.00 91.81 74 VAL A O 1
ATOM 572 N N . LEU A 1 75 ? -1.836 9.625 3.974 1.00 92.12 75 LEU A N 1
ATOM 573 C CA . LEU A 1 75 ? -0.942 10.074 5.036 1.00 92.12 75 LEU A CA 1
ATOM 574 C C . LEU A 1 75 ? -1.029 11.588 5.235 1.00 92.12 75 LEU A C 1
ATOM 576 O O . LEU A 1 75 ? -1.116 12.028 6.375 1.00 92.12 75 LEU A O 1
ATOM 580 N N . SER A 1 76 ? -1.121 12.367 4.156 1.00 91.38 76 SER A N 1
ATOM 581 C CA . SER A 1 76 ? -1.251 13.825 4.206 1.00 91.38 76 SER A CA 1
ATOM 582 C C . SER A 1 76 ? -2.543 14.320 4.858 1.00 91.38 76 SER A C 1
ATOM 584 O O . SER A 1 76 ? -2.621 15.468 5.285 1.00 91.38 76 SER A O 1
ATOM 586 N N . THR A 1 77 ? -3.564 13.465 4.936 1.00 87.56 77 THR A N 1
ATOM 587 C CA . THR A 1 77 ? -4.821 13.753 5.646 1.00 87.56 77 THR A CA 1
ATOM 588 C C . THR A 1 77 ? -4.849 13.208 7.072 1.00 87.56 77 THR A C 1
ATOM 590 O O . THR A 1 77 ? -5.854 13.349 7.765 1.00 87.56 77 THR A O 1
ATOM 593 N N . THR A 1 78 ? -3.767 12.567 7.519 1.00 83.38 78 THR A N 1
ATOM 594 C CA . THR A 1 78 ? -3.686 12.039 8.880 1.00 83.38 78 THR A CA 1
ATOM 595 C C . THR A 1 78 ? -3.495 13.207 9.844 1.00 83.38 78 THR A C 1
ATOM 597 O O . THR A 1 78 ? -2.531 13.959 9.690 1.00 83.38 78 THR A O 1
ATOM 600 N N . PRO A 1 79 ? -4.389 13.395 10.830 1.00 76.06 79 PRO A N 1
ATOM 601 C CA . PRO A 1 79 ? -4.259 14.500 11.763 1.00 76.06 79 PRO A CA 1
ATOM 602 C C . PRO A 1 79 ? -2.937 14.401 12.544 1.00 76.06 79 PRO A C 1
ATOM 604 O O . PRO A 1 79 ? -2.470 13.289 12.816 1.00 76.06 79 PRO A O 1
ATOM 607 N N . PRO A 1 80 ? -2.339 15.535 12.952 1.00 67.56 80 PRO A N 1
ATOM 608 C CA . PRO A 1 80 ? -1.193 15.540 13.850 1.00 67.56 80 PRO A CA 1
ATOM 609 C C . PRO A 1 80 ? -1.646 15.051 15.230 1.00 67.56 80 PRO A C 1
ATOM 611 O O . PRO A 1 80 ? -2.077 15.816 16.087 1.00 67.56 80 PRO A O 1
ATOM 614 N N . THR A 1 81 ? -1.630 13.740 15.429 1.00 64.25 81 THR A N 1
ATOM 615 C CA . THR A 1 81 ? -2.012 13.098 16.687 1.00 64.25 81 THR A CA 1
ATOM 616 C C . THR A 1 81 ? -0.794 12.916 17.579 1.00 64.25 81 THR A C 1
ATOM 618 O O . THR A 1 81 ? 0.282 12.550 17.101 1.00 64.25 81 THR A O 1
ATOM 621 N N . SER A 1 82 ? -0.973 13.087 18.888 1.00 56.72 82 SER A N 1
ATOM 622 C CA . SER A 1 82 ? -0.035 12.603 19.903 1.00 56.72 82 SER A CA 1
ATOM 623 C C . SER A 1 82 ? 0.269 11.118 19.659 1.00 56.72 82 SER A C 1
ATOM 625 O O . SER A 1 82 ? -0.606 10.374 19.221 1.00 56.72 82 SER A O 1
ATOM 627 N N . ALA A 1 83 ? 1.483 10.649 19.964 1.00 56.50 83 ALA A N 1
ATOM 628 C CA . ALA A 1 83 ? 1.889 9.263 19.684 1.00 56.50 83 ALA A CA 1
ATOM 629 C C . ALA A 1 83 ? 0.913 8.194 20.238 1.00 56.50 83 ALA A C 1
ATOM 631 O O . ALA A 1 83 ? 0.767 7.134 19.639 1.00 56.50 83 ALA A O 1
ATOM 632 N N . SER A 1 84 ? 0.206 8.493 21.334 1.00 55.50 84 SER A N 1
ATOM 633 C CA . SER A 1 84 ? -0.800 7.631 21.972 1.00 55.50 84 SER A CA 1
ATOM 634 C C . SER A 1 84 ? -2.183 7.614 21.301 1.00 55.50 84 SER A C 1
ATOM 636 O O . SER A 1 84 ? -3.000 6.769 21.656 1.00 55.50 84 SER A O 1
ATOM 638 N N . SER A 1 85 ? -2.464 8.510 20.349 1.00 67.31 85 SER A N 1
ATOM 639 C CA . SER A 1 85 ? -3.737 8.585 19.611 1.00 67.31 85 SER A CA 1
ATOM 640 C C . SER A 1 85 ? -3.580 8.430 18.095 1.00 67.31 85 SER A C 1
ATOM 642 O O . SER A 1 85 ? -4.550 8.598 17.357 1.00 67.31 85 SER A O 1
ATOM 644 N N . SER A 1 86 ? -2.373 8.099 17.619 1.00 75.31 86 SER A N 1
ATOM 645 C CA . SER A 1 86 ? -2.134 7.857 16.195 1.00 75.31 86 SER A CA 1
ATOM 646 C C . SER A 1 86 ? -2.745 6.525 15.738 1.00 75.31 86 SER A C 1
ATOM 648 O O . SER A 1 86 ? -2.550 5.508 16.413 1.00 75.31 86 SER A O 1
ATOM 650 N N . PRO A 1 87 ? -3.462 6.491 14.598 1.00 82.31 87 PRO A N 1
ATOM 651 C CA . PRO A 1 87 ? -3.975 5.241 14.060 1.00 82.31 87 PRO A CA 1
ATOM 652 C C . PRO A 1 87 ? -2.824 4.312 13.682 1.00 82.31 87 PRO A C 1
ATOM 654 O O . PRO A 1 87 ? -1.778 4.741 13.189 1.00 82.31 87 PRO A O 1
ATOM 657 N N . ARG A 1 88 ? -3.039 3.006 13.847 1.00 86.25 88 ARG A N 1
ATOM 658 C CA . ARG A 1 88 ? -2.111 2.001 13.322 1.00 86.25 88 ARG A CA 1
ATOM 659 C C . ARG A 1 88 ? -2.250 1.947 11.806 1.00 86.25 88 ARG A C 1
ATOM 661 O O . ARG A 1 88 ? -3.363 1.838 11.306 1.00 86.25 88 ARG A O 1
ATOM 668 N N . PHE A 1 89 ? -1.148 1.958 11.070 1.00 88.19 89 PHE A N 1
ATOM 669 C CA . PHE A 1 89 ? -1.161 1.831 9.614 1.00 88.19 89 PHE A CA 1
ATOM 670 C C . PHE A 1 89 ? -0.703 0.448 9.178 1.00 88.19 89 PHE A C 1
ATOM 672 O O . PHE A 1 89 ? 0.351 -0.029 9.591 1.00 88.19 89 PHE A O 1
ATOM 679 N N . ILE A 1 90 ? -1.468 -0.176 8.285 1.00 88.44 90 ILE A N 1
ATOM 680 C CA . ILE A 1 90 ? -1.059 -1.385 7.576 1.00 88.44 90 ILE A CA 1
ATOM 681 C C . ILE A 1 90 ? -1.185 -1.121 6.081 1.00 88.44 90 ILE A C 1
ATOM 683 O O . ILE A 1 90 ? -2.283 -0.878 5.587 1.00 88.44 90 ILE A O 1
ATOM 687 N N . THR A 1 91 ? -0.075 -1.195 5.349 1.00 89.88 91 THR A N 1
ATOM 688 C CA . THR A 1 91 ? -0.060 -1.055 3.889 1.00 89.88 91 THR A CA 1
ATOM 689 C C . THR A 1 91 ? 0.335 -2.360 3.213 1.00 89.88 91 THR A C 1
ATOM 691 O O . THR A 1 91 ? 1.226 -3.079 3.676 1.00 89.88 91 THR A O 1
ATOM 694 N N . ILE A 1 92 ? -0.326 -2.673 2.101 1.00 87.88 92 ILE A N 1
ATOM 695 C CA . ILE A 1 92 ? -0.016 -3.845 1.286 1.00 87.88 92 ILE A CA 1
ATOM 696 C C . ILE A 1 92 ? 0.918 -3.458 0.139 1.00 87.88 92 ILE A C 1
ATOM 698 O O . ILE A 1 92 ? 0.585 -2.636 -0.719 1.00 87.88 92 ILE A O 1
ATOM 702 N N . SER A 1 93 ? 2.061 -4.129 0.090 1.00 88.75 93 SER A N 1
ATOM 703 C CA . SER A 1 93 ? 3.045 -4.078 -0.987 1.00 88.75 93 SER A CA 1
ATOM 704 C C . SER A 1 93 ? 3.090 -5.424 -1.730 1.00 88.75 93 SER A C 1
ATOM 706 O O . SER A 1 93 ? 2.053 -6.057 -1.927 1.00 88.75 93 SER A O 1
ATOM 708 N N . SER A 1 94 ? 4.262 -5.872 -2.176 1.00 83.25 94 SER A N 1
ATOM 709 C CA . SER A 1 94 ? 4.482 -7.148 -2.853 1.00 83.25 94 SER A CA 1
ATOM 710 C C . SER A 1 94 ? 5.868 -7.698 -2.519 1.00 83.25 94 SER A C 1
ATOM 712 O O . SER A 1 94 ? 6.813 -6.954 -2.243 1.00 83.25 94 SER A O 1
ATOM 714 N N . ILE A 1 95 ? 6.015 -9.022 -2.537 1.00 79.12 95 ILE A N 1
ATOM 715 C CA . ILE A 1 95 ? 7.342 -9.635 -2.503 1.00 79.12 95 ILE A CA 1
ATOM 716 C C . ILE A 1 95 ? 8.139 -9.228 -3.749 1.00 79.12 95 ILE A C 1
ATOM 718 O O . ILE A 1 95 ? 7.618 -9.184 -4.862 1.00 79.12 95 ILE A O 1
ATOM 722 N N . GLY A 1 96 ? 9.433 -8.977 -3.573 1.00 75.44 96 GLY A N 1
ATOM 723 C CA . GLY A 1 96 ? 10.318 -8.633 -4.683 1.00 75.44 96 GLY A CA 1
ATOM 724 C C . GLY A 1 96 ? 10.284 -7.168 -5.113 1.00 75.44 96 GLY A C 1
ATOM 725 O O . GLY A 1 96 ? 10.901 -6.853 -6.124 1.00 75.44 96 GLY A O 1
ATOM 726 N N . VAL A 1 97 ? 9.602 -6.299 -4.359 1.00 82.00 97 VAL A N 1
ATOM 727 C CA . VAL A 1 97 ? 9.698 -4.835 -4.503 1.00 82.00 97 VAL A CA 1
ATOM 728 C C . VAL A 1 97 ? 11.081 -4.345 -4.073 1.00 82.00 97 VAL A C 1
ATOM 730 O O . VAL A 1 97 ? 11.707 -3.568 -4.778 1.00 82.00 97 VAL A O 1
ATOM 733 N N . THR A 1 98 ? 11.592 -4.862 -2.955 1.00 78.75 98 THR A N 1
ATOM 734 C CA . THR A 1 98 ? 12.934 -4.551 -2.448 1.00 78.75 98 THR A CA 1
ATOM 735 C C . THR A 1 98 ? 13.964 -5.578 -2.879 1.00 78.75 98 THR A C 1
ATOM 737 O O . THR A 1 98 ? 13.638 -6.756 -3.083 1.00 78.75 98 THR A O 1
ATOM 740 N N . ARG A 1 99 ? 15.237 -5.177 -2.940 1.00 77.19 99 ARG A N 1
ATOM 741 C CA . ARG A 1 99 ? 16.334 -6.060 -3.364 1.00 77.19 99 ARG A CA 1
ATOM 742 C C . ARG A 1 99 ? 16.476 -7.251 -2.423 1.00 77.19 99 ARG A C 1
ATOM 744 O O . ARG A 1 99 ? 16.609 -8.393 -2.867 1.00 77.19 99 ARG A O 1
ATOM 751 N N . ALA A 1 100 ? 16.364 -6.997 -1.119 1.00 73.56 100 ALA A N 1
ATOM 752 C CA . ALA A 1 100 ? 16.416 -8.031 -0.091 1.00 73.56 100 ALA A CA 1
ATOM 753 C C . ALA A 1 100 ? 15.255 -9.038 -0.199 1.00 73.56 100 ALA A C 1
ATOM 755 O O . ALA A 1 100 ? 15.445 -10.228 0.057 1.00 73.56 100 ALA A O 1
ATOM 756 N N . ALA A 1 101 ? 14.052 -8.592 -0.584 1.00 70.25 101 ALA A N 1
ATOM 757 C CA . ALA A 1 101 ? 12.913 -9.485 -0.795 1.00 70.25 101 ALA A CA 1
ATOM 758 C C . ALA A 1 101 ? 13.005 -10.235 -2.134 1.00 70.25 101 ALA A C 1
ATOM 760 O O . ALA A 1 101 ? 12.661 -11.413 -2.200 1.00 70.25 101 ALA A O 1
ATOM 761 N N . HIS A 1 102 ? 13.499 -9.578 -3.187 1.00 75.50 102 HIS A N 1
ATOM 762 C CA . HIS A 1 102 ? 13.668 -10.155 -4.524 1.00 75.50 102 HIS A CA 1
ATOM 763 C C . HIS A 1 102 ? 14.729 -11.257 -4.541 1.00 75.50 102 HIS A C 1
ATOM 765 O O . HIS A 1 102 ? 14.527 -12.303 -5.155 1.00 75.50 102 HIS A O 1
ATOM 771 N N . ALA A 1 103 ? 15.807 -11.086 -3.770 1.00 76.50 103 ALA A N 1
ATOM 772 C CA . ALA A 1 103 ? 16.849 -12.096 -3.591 1.00 76.50 103 ALA A CA 1
ATOM 773 C C . ALA A 1 103 ? 16.341 -13.404 -2.955 1.00 76.50 103 ALA A C 1
ATOM 775 O O . ALA A 1 103 ? 16.959 -14.448 -3.144 1.00 76.50 103 ALA A O 1
ATOM 776 N N . LYS A 1 104 ? 15.211 -13.366 -2.234 1.00 76.06 104 LYS A N 1
ATOM 777 C CA . LYS A 1 104 ? 14.589 -14.543 -1.605 1.00 76.06 104 LYS A CA 1
ATOM 778 C C . LYS A 1 104 ? 13.661 -15.317 -2.551 1.00 76.06 104 LYS A C 1
ATOM 780 O O . LYS A 1 104 ? 13.142 -16.364 -2.163 1.00 76.06 104 LYS A O 1
ATOM 785 N N . LEU A 1 105 ? 13.419 -14.820 -3.767 1.00 74.94 105 LEU A N 1
ATOM 786 C CA . LEU A 1 105 ? 12.582 -15.506 -4.752 1.00 74.94 105 LEU A CA 1
ATOM 787 C C . LEU A 1 105 ? 13.358 -16.633 -5.454 1.00 74.94 105 LEU A C 1
ATOM 789 O O . LEU A 1 105 ? 14.528 -16.447 -5.798 1.00 74.94 105 LEU A O 1
ATOM 793 N N . PRO A 1 106 ? 12.709 -17.778 -5.749 1.00 80.81 106 PRO A N 1
ATOM 794 C CA . PRO A 1 106 ? 13.277 -18.787 -6.639 1.00 80.81 106 PRO A CA 1
ATOM 795 C C . PRO A 1 106 ? 13.708 -18.167 -7.974 1.00 80.81 106 PRO A C 1
ATOM 797 O O . PRO A 1 106 ? 13.012 -17.304 -8.507 1.00 80.81 106 PRO A O 1
ATOM 800 N N . PHE A 1 107 ? 14.829 -18.624 -8.539 1.00 81.94 107 PHE A N 1
ATOM 801 C CA . PHE A 1 107 ? 15.482 -17.991 -9.694 1.00 81.94 107 PHE A CA 1
ATOM 802 C C . PHE A 1 107 ? 14.542 -17.696 -10.881 1.00 81.94 107 PHE A C 1
ATOM 804 O O . PHE A 1 107 ? 14.556 -16.583 -11.404 1.00 81.94 107 PHE A O 1
ATOM 811 N N . LEU A 1 108 ? 13.680 -18.649 -11.267 1.00 78.25 108 LEU A N 1
ATOM 812 C CA . LEU A 1 108 ? 12.702 -18.438 -12.346 1.00 78.25 108 LEU A CA 1
ATOM 813 C C . LEU A 1 108 ? 11.684 -17.339 -12.012 1.00 78.25 108 LEU A C 1
ATOM 815 O O . LEU A 1 108 ? 11.386 -16.495 -12.854 1.00 78.25 108 LEU A O 1
ATOM 819 N N . LEU A 1 109 ? 11.168 -17.326 -10.780 1.00 76.50 109 LEU A N 1
ATOM 820 C CA . LEU A 1 109 ? 10.237 -16.288 -10.332 1.00 76.50 109 LEU A CA 1
ATOM 821 C C . LEU A 1 109 ? 10.921 -14.927 -10.284 1.00 76.50 109 LEU A C 1
ATOM 823 O O . LEU A 1 109 ? 10.305 -13.927 -10.625 1.00 76.50 109 LEU A O 1
ATOM 827 N N . ARG A 1 110 ? 12.205 -14.890 -9.924 1.00 78.56 110 ARG A N 1
ATOM 828 C CA . ARG A 1 110 ? 13.008 -13.671 -9.903 1.00 78.56 110 ARG A CA 1
ATOM 829 C C . ARG A 1 110 ? 13.112 -13.024 -11.289 1.00 78.56 110 ARG A C 1
ATOM 831 O O . ARG A 1 110 ? 12.896 -11.819 -11.405 1.00 78.56 110 ARG A O 1
ATOM 838 N N . LEU A 1 111 ? 13.392 -13.821 -12.326 1.00 79.88 111 LEU A N 1
ATOM 839 C CA . LEU A 1 111 ? 13.423 -13.367 -13.724 1.00 79.88 111 LEU A CA 1
ATOM 840 C C . LEU A 1 111 ? 12.045 -12.897 -14.199 1.00 79.88 111 LEU A C 1
ATOM 842 O O . LEU A 1 111 ? 11.926 -11.800 -14.740 1.00 79.88 111 LEU A O 1
ATOM 846 N N . LEU A 1 112 ? 11.003 -13.693 -13.936 1.00 79.06 112 LEU A N 1
ATOM 847 C CA . LEU A 1 112 ? 9.633 -13.332 -14.288 1.00 79.06 112 LEU A CA 1
ATOM 848 C C . LEU A 1 112 ? 9.215 -12.018 -13.618 1.00 79.06 112 LEU A C 1
ATOM 850 O O . LEU A 1 112 ? 8.655 -11.158 -14.281 1.00 79.06 112 LEU A O 1
ATOM 854 N N . TYR A 1 113 ? 9.509 -11.838 -12.330 1.00 76.00 113 TYR A N 1
ATOM 855 C CA . TYR A 1 113 ? 9.121 -10.652 -11.563 1.00 76.00 113 TYR A CA 1
ATOM 856 C C . TYR A 1 113 ? 9.889 -9.409 -12.010 1.00 76.00 113 TYR A C 1
ATOM 858 O O . TYR A 1 113 ? 9.288 -8.349 -12.157 1.00 76.00 113 TYR A O 1
ATOM 866 N N . ALA A 1 114 ? 11.195 -9.541 -12.263 1.00 76.62 114 ALA A N 1
ATOM 867 C CA . ALA A 1 114 ? 12.022 -8.435 -12.745 1.00 76.62 114 ALA A CA 1
ATOM 868 C C . ALA A 1 114 ? 11.540 -7.896 -14.101 1.00 76.62 114 ALA A C 1
ATOM 870 O O . ALA A 1 114 ? 11.637 -6.698 -14.355 1.00 76.62 114 ALA A O 1
ATOM 871 N N . PHE A 1 115 ? 11.009 -8.773 -14.957 1.00 79.12 115 PHE A N 1
ATOM 872 C CA . PHE A 1 115 ? 10.488 -8.395 -16.264 1.00 79.12 115 PHE A CA 1
ATOM 873 C C . PHE A 1 115 ? 9.010 -7.977 -16.221 1.00 79.12 115 PHE A C 1
ATOM 875 O O . PHE A 1 115 ? 8.653 -6.885 -16.651 1.00 79.12 115 PHE A O 1
ATOM 882 N N . LEU A 1 116 ? 8.138 -8.840 -15.694 1.00 81.94 116 LEU A N 1
ATOM 883 C CA . LEU A 1 116 ? 6.687 -8.688 -15.775 1.00 81.94 116 LEU A CA 1
ATOM 884 C C . LEU A 1 116 ? 6.147 -7.627 -14.815 1.00 81.94 116 LEU A C 1
ATOM 886 O O . LEU A 1 116 ? 5.156 -6.989 -15.142 1.00 81.94 116 LEU A O 1
ATOM 890 N N . LEU A 1 117 ? 6.763 -7.440 -13.646 1.00 82.69 117 LEU A N 1
ATOM 891 C CA . LEU A 1 117 ? 6.220 -6.595 -12.576 1.00 82.69 117 LEU A CA 1
ATOM 892 C C . LEU A 1 117 ? 7.035 -5.322 -12.349 1.00 82.69 117 LEU A C 1
ATOM 894 O O . LEU A 1 117 ? 6.888 -4.692 -11.308 1.00 82.69 117 LEU A O 1
ATOM 898 N N . ARG A 1 118 ? 7.873 -4.924 -13.313 1.00 83.94 118 ARG A N 1
ATOM 899 C CA . ARG A 1 118 ? 8.792 -3.789 -13.162 1.00 83.94 118 ARG A CA 1
ATOM 900 C C . ARG A 1 118 ? 8.077 -2.489 -12.780 1.00 83.94 118 ARG A C 1
ATOM 902 O O . ARG A 1 118 ? 8.448 -1.870 -11.791 1.00 83.94 118 ARG A O 1
ATOM 909 N N . GLU A 1 119 ? 7.052 -2.094 -13.534 1.00 85.44 119 GLU A N 1
ATOM 910 C CA . GLU A 1 119 ? 6.292 -0.864 -13.260 1.00 85.44 119 GLU A CA 1
ATOM 911 C C . GLU A 1 119 ? 5.441 -0.962 -11.980 1.00 85.44 119 GLU A C 1
ATOM 913 O O . GLU A 1 119 ? 5.592 -0.099 -11.116 1.00 85.44 119 GLU A O 1
ATOM 918 N N . PRO A 1 120 ? 4.645 -2.030 -11.756 1.00 87.50 120 PRO A N 1
ATOM 919 C CA . PRO A 1 120 ? 3.956 -2.223 -10.479 1.00 87.50 120 PRO A CA 1
ATOM 920 C C . PRO A 1 120 ? 4.888 -2.220 -9.260 1.00 87.50 120 PRO A C 1
ATOM 922 O O . PRO A 1 120 ? 4.514 -1.738 -8.192 1.00 87.50 120 PRO A O 1
ATOM 925 N N . HIS A 1 121 ? 6.097 -2.774 -9.391 1.00 89.44 121 HIS A N 1
ATOM 926 C CA . HIS A 1 121 ? 7.086 -2.769 -8.318 1.00 89.44 121 HIS A CA 1
ATOM 927 C C . HIS A 1 121 ? 7.705 -1.390 -8.113 1.00 89.44 121 HIS A C 1
ATOM 929 O O . HIS A 1 121 ? 7.933 -1.036 -6.963 1.00 89.44 121 HIS A O 1
ATOM 935 N N . ALA A 1 122 ? 7.929 -0.604 -9.170 1.00 90.94 122 ALA A N 1
ATOM 936 C CA . ALA A 1 122 ? 8.395 0.775 -9.039 1.00 90.94 122 ALA A CA 1
ATOM 937 C C . ALA A 1 122 ? 7.390 1.631 -8.249 1.00 90.94 122 ALA A C 1
ATOM 939 O O . ALA A 1 122 ? 7.786 2.330 -7.317 1.00 90.94 122 ALA A O 1
ATOM 940 N N . ASP A 1 123 ? 6.091 1.498 -8.540 1.00 92.56 123 ASP A N 1
ATOM 941 C CA . ASP A 1 123 ? 5.026 2.147 -7.764 1.00 92.56 123 ASP A CA 1
ATOM 942 C C . ASP A 1 123 ? 5.031 1.676 -6.299 1.00 92.56 123 ASP A C 1
ATOM 944 O O . ASP A 1 123 ? 5.061 2.463 -5.358 1.00 92.56 123 ASP A O 1
ATOM 948 N N . LYS A 1 124 ? 5.074 0.363 -6.053 1.00 92.25 124 LYS A N 1
ATOM 949 C CA . LYS A 1 124 ? 5.117 -0.144 -4.673 1.00 92.25 124 LYS A CA 1
ATOM 950 C C . LYS A 1 124 ? 6.396 0.250 -3.926 1.00 92.25 124 LYS A C 1
ATOM 952 O O . LYS A 1 124 ? 6.324 0.453 -2.716 1.00 92.25 124 LYS A O 1
ATOM 957 N N . LEU A 1 125 ? 7.527 0.410 -4.613 1.00 93.19 125 LEU A N 1
ATOM 958 C CA . LEU A 1 125 ? 8.773 0.902 -4.025 1.00 93.19 125 LEU A CA 1
ATOM 959 C C . LEU A 1 125 ? 8.614 2.352 -3.554 1.00 93.19 125 LEU A C 1
ATOM 961 O O . LEU A 1 125 ? 9.022 2.670 -2.439 1.00 93.19 125 LEU A O 1
ATOM 965 N N . GLY A 1 126 ? 7.950 3.198 -4.351 1.00 94.62 126 GLY A N 1
ATOM 966 C CA . GLY A 1 126 ? 7.554 4.553 -3.954 1.00 94.62 126 GLY A CA 1
ATOM 967 C C . GLY A 1 126 ? 6.717 4.562 -2.675 1.00 94.62 126 GLY A C 1
ATOM 968 O O . GLY A 1 126 ? 7.054 5.249 -1.710 1.00 94.62 126 GLY A O 1
ATOM 969 N N . ALA A 1 127 ? 5.678 3.729 -2.613 1.00 94.56 127 ALA A N 1
ATOM 970 C CA . ALA A 1 127 ? 4.839 3.597 -1.423 1.00 94.56 127 ALA A CA 1
ATOM 971 C C . ALA A 1 127 ? 5.620 3.107 -0.182 1.00 94.56 127 ALA A C 1
ATOM 973 O O . ALA A 1 127 ? 5.424 3.620 0.921 1.00 94.56 127 ALA A O 1
ATOM 974 N N . GLU A 1 128 ? 6.529 2.140 -0.338 1.00 94.81 128 GLU A N 1
ATOM 975 C CA . GLU A 1 128 ? 7.376 1.664 0.763 1.00 94.81 128 GLU A CA 1
ATOM 976 C C . GLU A 1 128 ? 8.394 2.711 1.228 1.00 94.81 128 GLU A C 1
ATOM 978 O O . GLU A 1 128 ? 8.657 2.816 2.428 1.00 94.81 128 GLU A O 1
ATOM 983 N N . ARG A 1 129 ? 8.928 3.520 0.308 1.00 95.50 129 ARG A N 1
ATOM 984 C CA . ARG A 1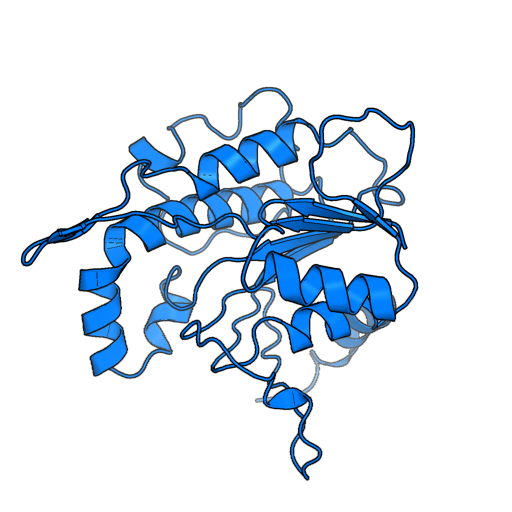 129 ? 9.841 4.622 0.624 1.00 95.50 129 ARG A CA 1
ATOM 985 C C . ARG A 1 129 ? 9.165 5.694 1.477 1.00 95.50 129 ARG A C 1
ATOM 987 O O . ARG A 1 129 ? 9.783 6.198 2.421 1.00 95.50 129 ARG A O 1
ATOM 994 N N . VAL A 1 130 ? 7.905 6.011 1.166 1.00 95.94 130 VAL A N 1
ATOM 995 C CA . VAL A 1 130 ? 7.055 6.918 1.955 1.00 95.94 130 VAL A CA 1
ATOM 996 C C . VAL A 1 130 ? 6.777 6.324 3.331 1.00 95.94 130 VAL A C 1
ATOM 998 O O . VAL A 1 130 ? 6.984 7.004 4.334 1.00 95.94 130 VAL A O 1
ATOM 1001 N N . ALA A 1 131 ? 6.385 5.046 3.389 1.00 94.31 131 ALA A N 1
ATOM 1002 C CA . ALA A 1 131 ? 6.160 4.334 4.647 1.00 94.31 131 ALA A CA 1
ATOM 1003 C C . ALA A 1 131 ? 7.403 4.365 5.552 1.00 94.31 131 ALA A C 1
ATOM 1005 O O . ALA A 1 131 ? 7.299 4.691 6.732 1.00 94.31 131 ALA A O 1
ATOM 1006 N N . ALA A 1 132 ? 8.587 4.102 4.991 1.00 93.69 132 ALA A N 1
ATOM 1007 C CA . ALA A 1 132 ? 9.844 4.157 5.727 1.00 93.69 132 ALA A CA 1
ATOM 1008 C C . ALA A 1 132 ? 10.134 5.554 6.290 1.00 93.69 132 ALA A C 1
ATOM 1010 O O . ALA A 1 132 ? 10.566 5.669 7.433 1.00 93.69 132 ALA A O 1
ATOM 1011 N N . HIS A 1 133 ? 9.856 6.618 5.533 1.00 95.00 133 HIS A N 1
ATOM 1012 C CA . HIS A 1 133 ? 10.026 7.983 6.024 1.00 95.00 133 HIS A CA 1
ATOM 1013 C C . HIS A 1 133 ? 9.093 8.287 7.196 1.00 95.00 133 HIS A C 1
ATOM 1015 O O . HIS A 1 133 ? 9.581 8.579 8.287 1.00 95.00 133 HIS A O 1
ATOM 1021 N N . VAL A 1 134 ? 7.776 8.145 7.023 1.00 93.00 134 VAL A N 1
ATOM 1022 C CA . VAL A 1 134 ? 6.809 8.497 8.080 1.00 93.00 134 VAL A CA 1
ATOM 1023 C C . VAL A 1 134 ? 6.952 7.614 9.323 1.00 93.00 134 VAL A C 1
ATOM 1025 O O . VAL A 1 134 ? 6.663 8.063 10.429 1.00 93.00 134 VAL A O 1
ATOM 1028 N N . ALA A 1 135 ? 7.461 6.387 9.167 1.00 90.94 135 ALA A N 1
ATOM 1029 C CA . ALA A 1 135 ? 7.748 5.471 10.269 1.00 90.94 135 ALA A CA 1
ATOM 1030 C C . ALA A 1 135 ? 9.164 5.610 10.863 1.00 90.94 135 ALA A C 1
ATOM 1032 O O . ALA A 1 135 ? 9.483 4.977 11.872 1.00 90.94 135 ALA A O 1
ATOM 1033 N N . GLY A 1 136 ? 10.022 6.451 10.275 1.00 91.12 136 GLY A N 1
ATOM 1034 C CA . GLY A 1 136 ? 11.373 6.718 10.776 1.00 91.12 136 GLY A CA 1
ATOM 1035 C C . GLY A 1 136 ? 12.330 5.541 10.586 1.00 91.12 136 GLY A C 1
ATOM 1036 O O . GLY A 1 136 ? 13.266 5.358 11.364 1.00 91.12 136 GLY A O 1
ATOM 1037 N N . TRP A 1 137 ? 12.078 4.705 9.584 1.00 90.56 137 TRP A N 1
ATOM 1038 C CA . TRP A 1 137 ? 12.937 3.586 9.235 1.00 90.56 137 TRP A CA 1
ATOM 1039 C C . TRP A 1 137 ? 14.108 4.047 8.375 1.00 90.56 137 TRP A C 1
ATOM 1041 O O . TRP A 1 137 ? 13.990 4.937 7.533 1.00 90.56 137 TRP A O 1
ATOM 1051 N N . GLU A 1 138 ? 15.249 3.394 8.567 1.00 90.75 138 GLU A N 1
ATOM 1052 C CA . GLU A 1 138 ? 16.392 3.553 7.678 1.00 90.75 138 GLU A CA 1
ATOM 1053 C C . GLU A 1 138 ? 16.074 2.913 6.320 1.00 90.75 138 GLU A C 1
ATOM 1055 O O . GLU A 1 138 ? 15.766 1.719 6.248 1.00 90.75 138 GLU A O 1
ATOM 1060 N N . TRP A 1 139 ? 16.158 3.705 5.250 1.00 90.12 139 TRP A N 1
ATOM 1061 C CA . TRP A 1 139 ? 15.962 3.229 3.884 1.00 90.12 139 TRP A CA 1
ATOM 1062 C C . TRP A 1 139 ? 17.273 2.671 3.326 1.00 90.12 139 TRP A C 1
ATOM 1064 O O . TRP A 1 139 ? 18.262 3.392 3.228 1.00 90.12 139 TRP A O 1
ATOM 1074 N N . ARG A 1 140 ? 17.280 1.381 2.976 1.00 87.31 140 ARG A N 1
ATOM 1075 C CA . ARG A 1 140 ? 18.468 0.659 2.475 1.00 87.31 140 ARG A CA 1
ATOM 1076 C C . ARG A 1 140 ? 18.280 0.068 1.077 1.00 87.31 140 ARG A C 1
ATOM 1078 O O . ARG A 1 140 ? 19.125 -0.696 0.614 1.00 87.31 140 ARG A O 1
ATOM 1085 N N . ASP A 1 141 ? 17.154 0.364 0.446 1.00 87.69 141 ASP A N 1
ATOM 1086 C CA . ASP A 1 141 ? 16.830 -0.083 -0.902 1.00 87.69 141 ASP A CA 1
ATOM 1087 C C . ASP A 1 141 ? 17.100 1.037 -1.917 1.00 87.69 141 ASP A C 1
ATOM 1089 O O . ASP A 1 141 ? 17.563 2.125 -1.573 1.00 87.69 141 ASP A O 1
ATOM 1093 N N . GLU A 1 142 ? 16.851 0.751 -3.190 1.00 88.81 142 GLU A N 1
ATOM 1094 C CA . GLU A 1 142 ? 17.001 1.720 -4.273 1.00 88.81 142 GLU A CA 1
ATOM 1095 C C . GLU A 1 142 ? 16.011 2.881 -4.091 1.00 88.81 142 GLU A C 1
ATOM 1097 O O . GLU A 1 142 ? 14.886 2.689 -3.621 1.00 88.81 142 GLU A O 1
ATOM 1102 N N . GLU A 1 143 ? 16.436 4.103 -4.418 1.00 92.19 143 GLU A N 1
ATOM 1103 C CA . GLU A 1 143 ? 15.537 5.255 -4.351 1.00 92.19 143 GLU A CA 1
ATOM 1104 C C . GLU A 1 143 ? 14.511 5.159 -5.498 1.00 92.19 143 GLU A C 1
ATOM 1106 O O . GLU A 1 143 ? 14.898 4.869 -6.637 1.00 92.19 143 GLU A O 1
ATOM 1111 N N . PRO A 1 144 ? 13.211 5.381 -5.233 1.00 92.50 144 PRO A N 1
ATOM 1112 C CA . PRO A 1 144 ? 12.195 5.392 -6.277 1.00 92.50 144 PRO A CA 1
ATOM 1113 C C . PRO A 1 144 ? 12.495 6.433 -7.357 1.00 92.50 144 PRO A C 1
ATOM 1115 O O . PRO A 1 144 ? 13.015 7.514 -7.078 1.00 92.50 144 PRO A O 1
ATOM 1118 N N . ILE A 1 145 ? 12.107 6.130 -8.594 1.00 90.00 145 ILE A N 1
ATOM 1119 C CA . ILE A 1 145 ? 12.260 7.065 -9.710 1.00 90.00 145 ILE A CA 1
ATOM 1120 C C . ILE A 1 145 ? 11.413 8.329 -9.498 1.00 90.00 145 ILE A C 1
ATOM 1122 O O . ILE A 1 145 ? 10.336 8.292 -8.888 1.00 90.00 145 ILE A O 1
ATOM 1126 N N . ALA A 1 146 ? 11.898 9.456 -10.020 1.00 88.94 146 ALA A N 1
ATOM 1127 C CA . ALA A 1 146 ? 11.280 10.764 -9.820 1.00 88.94 146 ALA A CA 1
ATOM 1128 C C . ALA A 1 146 ? 9.858 10.838 -10.397 1.00 88.94 146 ALA A C 1
ATOM 1130 O O . ALA A 1 146 ? 9.022 11.554 -9.856 1.00 88.94 146 ALA A O 1
ATOM 1131 N N . GLU A 1 147 ? 9.563 10.070 -11.445 1.00 89.69 147 GLU A N 1
ATOM 1132 C CA . GLU A 1 147 ? 8.239 9.984 -12.059 1.00 89.69 147 GLU A CA 1
ATOM 1133 C C . GLU A 1 147 ? 7.193 9.376 -11.116 1.00 89.69 147 GLU A C 1
ATOM 1135 O O . GLU A 1 147 ? 6.020 9.716 -11.217 1.00 89.69 147 GLU A O 1
ATOM 1140 N N . VAL A 1 148 ? 7.604 8.504 -10.186 1.00 91.00 148 VAL A N 1
ATOM 1141 C CA . VAL A 1 148 ? 6.696 7.853 -9.230 1.00 91.00 148 VAL A CA 1
ATOM 1142 C C . VAL A 1 148 ? 6.492 8.730 -8.001 1.00 91.00 148 VAL A C 1
ATOM 1144 O O . VAL A 1 148 ? 5.367 9.056 -7.616 1.00 91.00 148 VAL A O 1
ATOM 1147 N N . LEU A 1 149 ? 7.588 9.119 -7.353 1.00 91.25 149 LEU A N 1
ATOM 1148 C CA . LEU A 1 149 ? 7.509 9.747 -6.038 1.00 91.25 149 LEU A CA 1
ATOM 1149 C C . LEU A 1 149 ? 7.641 11.278 -6.108 1.00 91.25 149 LEU A C 1
ATOM 1151 O O . LEU A 1 149 ? 6.942 11.983 -5.381 1.00 91.25 149 LEU A O 1
ATOM 1155 N N . GLY A 1 150 ? 8.392 11.804 -7.077 1.00 91.12 150 GLY A N 1
ATOM 1156 C CA . GLY A 1 150 ? 8.736 13.224 -7.209 1.00 91.12 150 GLY A CA 1
ATOM 1157 C C . GLY A 1 150 ? 10.001 13.582 -6.425 1.00 91.12 150 GLY A C 1
ATOM 1158 O O . GLY A 1 150 ? 10.287 12.979 -5.402 1.00 91.12 150 GLY A O 1
ATOM 1159 N N . ALA A 1 151 ? 10.772 14.576 -6.875 1.00 88.25 151 ALA A N 1
ATOM 1160 C CA . ALA A 1 151 ? 12.079 14.894 -6.278 1.00 88.25 151 ALA A CA 1
ATOM 1161 C C . ALA A 1 151 ? 12.017 15.486 -4.850 1.00 88.25 151 ALA A C 1
ATOM 1163 O O . ALA A 1 151 ? 12.972 15.341 -4.097 1.00 88.25 151 ALA A O 1
ATOM 1164 N N . ASN A 1 152 ? 10.903 16.128 -4.472 1.00 89.69 152 ASN A N 1
ATOM 1165 C CA . ASN A 1 152 ? 10.736 16.848 -3.196 1.00 89.69 152 ASN A CA 1
ATOM 1166 C C . ASN A 1 152 ? 9.513 16.365 -2.404 1.00 89.69 152 ASN A C 1
ATOM 1168 O O . ASN A 1 152 ? 8.838 17.143 -1.731 1.00 89.69 152 ASN A O 1
ATOM 1172 N N . TRP A 1 153 ? 9.180 15.088 -2.537 1.00 93.38 153 TRP A N 1
ATOM 1173 C CA . TRP A 1 153 ? 7.971 14.504 -1.962 1.00 93.38 153 TRP A CA 1
ATOM 1174 C C . TRP A 1 153 ? 7.906 14.607 -0.432 1.00 93.38 153 TRP A C 1
ATOM 1176 O O . TRP A 1 153 ? 6.815 14.686 0.121 1.00 93.38 153 TRP A O 1
ATOM 1186 N N . GLN A 1 154 ? 9.053 14.659 0.253 1.00 93.25 154 GLN A N 1
ATOM 1187 C CA . GLN A 1 154 ? 9.126 14.815 1.710 1.00 93.25 154 GLN A CA 1
ATOM 1188 C C . GLN A 1 154 ? 8.589 16.176 2.175 1.00 93.25 154 GLN A C 1
ATOM 1190 O O . GLN A 1 154 ? 8.134 16.301 3.304 1.00 93.25 154 GLN A O 1
ATOM 1195 N N . ASN A 1 155 ? 8.615 17.185 1.300 1.00 91.25 155 ASN A N 1
ATOM 1196 C CA . ASN A 1 155 ? 8.113 18.530 1.586 1.00 91.25 155 ASN A CA 1
ATOM 1197 C C . ASN A 1 155 ? 6.631 18.689 1.211 1.00 91.25 155 ASN A C 1
ATOM 1199 O O . ASN A 1 155 ? 6.112 19.806 1.190 1.00 91.25 155 ASN A O 1
ATOM 1203 N N . GLN A 1 156 ? 5.952 17.601 0.840 1.00 89.81 156 GLN A N 1
ATOM 1204 C CA . GLN A 1 156 ? 4.553 17.663 0.450 1.00 89.81 156 GLN A CA 1
ATOM 1205 C C . GLN A 1 156 ? 3.686 18.088 1.639 1.00 89.81 156 GLN A C 1
ATOM 1207 O O . GLN A 1 156 ? 3.730 17.486 2.710 1.00 89.81 156 GLN A O 1
ATOM 1212 N N . ALA A 1 157 ? 2.866 19.120 1.430 1.00 90.75 157 ALA A N 1
ATOM 1213 C CA . ALA A 1 157 ? 2.001 19.665 2.467 1.00 90.75 157 ALA A CA 1
ATOM 1214 C C . ALA A 1 157 ? 1.124 18.575 3.112 1.00 90.75 157 ALA A C 1
ATOM 1216 O O . ALA A 1 157 ? 0.501 17.763 2.424 1.00 90.75 157 ALA A O 1
ATOM 1217 N N . GLY A 1 158 ? 1.093 18.573 4.444 1.00 89.94 158 GLY A N 1
ATOM 1218 C CA . GLY A 1 158 ? 0.329 17.627 5.257 1.00 89.94 158 GLY A CA 1
ATOM 1219 C C . GLY A 1 158 ? 0.984 16.259 5.444 1.00 89.94 158 GLY A C 1
ATOM 1220 O O . GLY A 1 158 ? 0.560 15.532 6.337 1.00 89.94 158 GLY A O 1
ATOM 1221 N N . LEU A 1 159 ? 2.001 15.885 4.651 1.00 93.12 159 LEU A N 1
ATOM 1222 C CA . LEU A 1 159 ? 2.693 14.611 4.850 1.00 93.12 159 LEU A CA 1
ATOM 1223 C C . LEU A 1 159 ? 3.334 14.584 6.254 1.00 93.12 159 LEU A C 1
ATOM 1225 O O . LEU A 1 159 ? 4.009 15.551 6.611 1.00 93.12 159 LEU A O 1
ATOM 1229 N N . PRO A 1 160 ? 3.145 13.510 7.044 1.00 92.25 160 PRO A N 1
ATOM 1230 C CA . PRO A 1 160 ? 3.753 13.404 8.362 1.00 92.25 160 PRO A CA 1
ATOM 1231 C C . PRO A 1 160 ? 5.277 13.501 8.302 1.00 92.25 160 PRO A C 1
ATOM 1233 O O . PRO A 1 160 ? 5.905 12.972 7.382 1.00 92.25 160 PRO A O 1
ATOM 1236 N N . GLU A 1 161 ? 5.862 14.121 9.323 1.00 92.31 161 GLU A N 1
ATOM 1237 C CA . GLU A 1 161 ? 7.309 14.223 9.470 1.00 92.31 161 GLU A CA 1
ATOM 1238 C C . GLU A 1 161 ? 7.959 12.841 9.616 1.00 92.31 161 GLU A C 1
ATOM 1240 O O . GLU A 1 161 ? 7.325 11.832 9.960 1.00 92.31 161 GLU A O 1
ATOM 1245 N N . GLN A 1 162 ? 9.272 12.797 9.394 1.00 93.25 162 GLN A N 1
ATOM 1246 C CA . GLN A 1 162 ? 10.033 11.566 9.516 1.00 93.25 162 GLN A CA 1
ATOM 1247 C C . GLN A 1 162 ? 9.868 10.949 10.913 1.00 93.25 162 GLN A C 1
ATOM 1249 O O . GLN A 1 162 ? 10.221 11.541 11.931 1.00 93.25 162 GLN A O 1
ATOM 1254 N N . GLY A 1 163 ? 9.375 9.713 10.967 1.00 89.88 163 GLY A N 1
ATOM 1255 C CA . GLY A 1 163 ? 9.176 8.993 12.223 1.00 89.88 163 GLY A CA 1
ATOM 1256 C C . GLY A 1 163 ? 8.004 9.471 13.071 1.00 89.88 163 GLY A C 1
ATOM 1257 O O . GLY A 1 163 ? 7.911 9.039 14.224 1.00 89.88 163 GLY A O 1
ATOM 1258 N N . GLN A 1 164 ? 7.116 10.317 12.547 1.00 88.62 164 GLN A N 1
ATOM 1259 C CA . GLN A 1 164 ? 5.919 10.756 13.262 1.00 88.62 164 GLN A CA 1
ATOM 1260 C C . GLN A 1 164 ? 4.951 9.591 13.539 1.00 88.62 164 GLN A C 1
ATOM 1262 O O . GLN A 1 164 ? 4.350 9.535 14.612 1.00 88.62 164 GLN A O 1
ATOM 1267 N N . LEU A 1 165 ? 4.835 8.618 12.628 1.00 87.81 165 LEU A N 1
ATOM 1268 C CA . LEU A 1 165 ? 3.943 7.463 12.775 1.00 87.81 165 LEU A CA 1
ATOM 1269 C C . LEU A 1 165 ? 4.676 6.265 13.391 1.00 87.81 165 LEU A C 1
ATOM 1271 O O . LEU A 1 165 ? 5.404 5.544 12.714 1.00 87.81 165 LEU A O 1
ATOM 1275 N N . LYS A 1 166 ? 4.464 6.013 14.687 1.00 83.88 166 LYS A N 1
ATOM 1276 C CA . LYS A 1 166 ? 5.157 4.928 15.414 1.00 83.88 166 LYS A CA 1
ATOM 1277 C C . LYS A 1 166 ? 4.617 3.530 15.108 1.00 83.88 166 LYS A C 1
ATOM 1279 O O . LYS A 1 166 ? 5.353 2.552 15.225 1.00 83.88 166 LYS A O 1
ATOM 1284 N N . HIS A 1 167 ? 3.353 3.429 14.701 1.00 86.88 167 HIS A N 1
ATOM 1285 C CA . HIS A 1 167 ? 2.674 2.159 14.448 1.00 86.88 167 HIS A CA 1
ATOM 1286 C C . HIS A 1 167 ? 2.399 1.980 12.956 1.00 86.88 167 HIS A C 1
ATOM 1288 O O . HIS A 1 167 ? 1.314 2.291 12.470 1.00 86.88 167 HIS A O 1
ATOM 1294 N N . PHE A 1 168 ? 3.391 1.467 12.231 1.00 87.44 168 PHE A N 1
ATOM 1295 C CA . PHE A 1 168 ? 3.302 1.239 10.791 1.00 87.44 168 PHE A CA 1
ATOM 1296 C C . PHE A 1 168 ? 3.755 -0.181 10.439 1.00 87.44 168 PHE A C 1
ATOM 1298 O O . PHE A 1 168 ? 4.769 -0.660 10.941 1.00 87.44 168 PHE A O 1
ATOM 1305 N N . LEU A 1 169 ? 3.024 -0.854 9.554 1.00 87.69 169 LEU A N 1
ATOM 1306 C CA . LEU A 1 169 ? 3.352 -2.182 9.045 1.00 87.69 169 LEU A CA 1
ATOM 1307 C C . LEU A 1 169 ? 3.257 -2.206 7.517 1.00 87.69 169 LEU A C 1
ATOM 1309 O O . LEU A 1 169 ? 2.229 -1.859 6.938 1.00 87.69 169 LEU A O 1
ATOM 1313 N N . VAL A 1 170 ? 4.319 -2.680 6.865 1.00 86.00 170 VAL A N 1
ATOM 1314 C CA . VAL A 1 170 ? 4.316 -3.010 5.434 1.00 86.00 170 VAL A CA 1
ATOM 1315 C C . VAL A 1 170 ? 4.212 -4.519 5.280 1.00 86.00 170 VAL A C 1
ATOM 1317 O O . VAL A 1 170 ? 5.051 -5.271 5.778 1.00 86.00 170 VAL A O 1
ATOM 1320 N N . VAL A 1 171 ? 3.194 -4.959 4.551 1.00 83.75 171 VAL A N 1
ATOM 1321 C CA . VAL A 1 171 ? 2.927 -6.367 4.271 1.00 83.75 171 VAL A CA 1
ATOM 1322 C C . VAL A 1 171 ? 3.346 -6.668 2.838 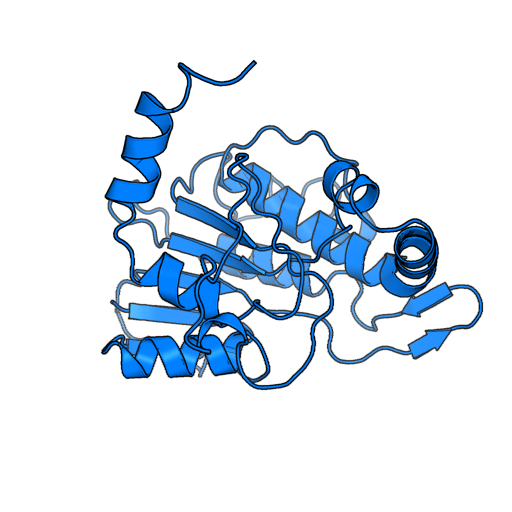1.00 83.75 171 VAL A C 1
ATOM 1324 O O . VAL A 1 171 ? 2.771 -6.116 1.904 1.00 83.75 171 VAL A O 1
ATOM 1327 N N . ARG A 1 172 ? 4.322 -7.562 2.639 1.00 83.31 172 ARG A N 1
ATOM 1328 C CA . ARG A 1 172 ? 4.802 -7.971 1.303 1.00 83.31 172 ARG A CA 1
ATOM 1329 C C . ARG A 1 172 ? 4.336 -9.394 0.951 1.00 83.31 172 ARG A C 1
ATOM 1331 O O . ARG A 1 172 ? 5.078 -10.344 1.213 1.00 83.31 172 ARG A O 1
ATOM 1338 N N . PRO A 1 173 ? 3.124 -9.579 0.401 1.00 74.69 173 PRO A N 1
ATOM 1339 C CA . PRO A 1 173 ? 2.628 -10.887 -0.010 1.00 74.69 173 PRO A CA 1
ATOM 1340 C C . PRO A 1 173 ? 3.357 -11.422 -1.252 1.00 74.69 173 PRO A C 1
ATOM 1342 O O . PRO A 1 173 ? 3.674 -10.675 -2.178 1.00 74.69 173 PRO A O 1
ATOM 1345 N N . ALA A 1 174 ? 3.564 -12.738 -1.303 1.00 68.44 174 ALA A N 1
ATOM 1346 C CA . ALA A 1 174 ? 3.996 -13.455 -2.502 1.00 68.44 174 ALA A CA 1
ATOM 1347 C C . ALA A 1 174 ? 2.825 -14.163 -3.183 1.00 68.44 174 ALA A C 1
ATOM 1349 O O . ALA A 1 174 ? 2.139 -14.926 -2.507 1.00 68.44 174 ALA A O 1
ATOM 1350 N N . LEU A 1 175 ? 2.686 -13.973 -4.505 1.00 61.75 175 LEU A N 1
ATOM 1351 C CA . LEU A 1 175 ? 1.683 -14.606 -5.377 1.00 61.75 175 LEU A CA 1
ATOM 1352 C C . LEU A 1 175 ? 0.259 -14.478 -4.813 1.00 61.75 175 LEU A C 1
ATOM 1354 O O . LEU A 1 175 ? -0.187 -15.275 -3.992 1.00 61.75 175 LEU A O 1
ATOM 1358 N N . LEU A 1 176 ? -0.469 -13.457 -5.267 1.00 55.94 176 LEU A N 1
ATOM 1359 C CA . LEU A 1 176 ? -1.868 -13.276 -4.896 1.00 55.94 176 LEU A CA 1
ATOM 1360 C C . LEU A 1 176 ? -2.721 -14.325 -5.611 1.00 55.94 176 LEU A C 1
ATOM 1362 O O . LEU A 1 176 ? -3.024 -14.186 -6.793 1.00 55.94 176 LEU A O 1
ATOM 1366 N N . THR A 1 177 ? -3.099 -15.380 -4.897 1.00 48.66 177 THR A N 1
ATOM 1367 C CA . THR A 1 177 ? -4.093 -16.344 -5.371 1.00 48.66 177 THR A CA 1
ATOM 1368 C C . THR A 1 177 ? -5.418 -16.092 -4.670 1.00 48.66 177 THR A C 1
ATOM 1370 O O . THR A 1 177 ? -5.453 -15.938 -3.449 1.00 48.66 177 THR A O 1
ATOM 1373 N N . ASN A 1 178 ? -6.510 -16.103 -5.429 1.00 52.50 178 ASN A N 1
ATOM 1374 C CA . ASN A 1 178 ? -7.850 -16.163 -4.852 1.00 52.50 178 ASN A CA 1
ATOM 1375 C C . ASN A 1 178 ? -8.070 -17.528 -4.181 1.00 52.50 178 ASN A C 1
ATOM 1377 O O . ASN A 1 178 ? -7.507 -18.529 -4.626 1.00 52.50 178 ASN A O 1
ATOM 1381 N N . GLY A 1 179 ? -8.914 -17.570 -3.151 1.00 58.97 179 GLY A N 1
ATOM 1382 C CA . GLY A 1 179 ? -9.340 -18.813 -2.506 1.00 58.97 179 GLY A CA 1
ATOM 1383 C C . GLY A 1 179 ? -9.343 -18.735 -0.984 1.00 58.97 179 GLY A C 1
ATOM 1384 O O . GLY A 1 179 ? -9.058 -17.692 -0.394 1.00 58.97 179 GLY A O 1
ATOM 1385 N N . GLU A 1 180 ? -9.682 -19.856 -0.354 1.00 61.56 180 GLU A N 1
ATOM 1386 C CA . GLU A 1 180 ? -9.658 -20.001 1.101 1.00 61.56 180 GLU A CA 1
ATOM 1387 C C . GLU A 1 180 ? -8.257 -19.740 1.665 1.00 61.56 180 GLU A C 1
ATOM 1389 O O . GLU A 1 180 ? -7.241 -20.123 1.073 1.00 61.56 180 GLU A O 1
ATOM 1394 N N . CYS A 1 181 ? -8.195 -19.115 2.842 1.00 65.75 181 CYS A N 1
ATOM 1395 C CA . CYS A 1 181 ? -6.923 -18.914 3.515 1.00 65.75 181 CYS A CA 1
ATOM 1396 C C . CYS A 1 181 ? -6.406 -20.264 4.012 1.00 65.75 181 CYS A C 1
ATOM 1398 O O . CYS A 1 181 ? -7.013 -20.899 4.870 1.00 65.75 181 CYS A O 1
ATOM 1400 N N . GLN A 1 182 ? -5.260 -20.702 3.489 1.00 63.19 182 GLN A N 1
ATOM 1401 C CA . GLN A 1 182 ? -4.706 -22.007 3.856 1.00 63.19 182 GLN A CA 1
ATOM 1402 C C . GLN A 1 182 ? -4.300 -22.092 5.334 1.00 63.19 182 GLN A C 1
ATOM 1404 O O . GLN A 1 182 ? -4.238 -23.191 5.870 1.00 63.19 182 GLN A O 1
ATOM 1409 N N . ALA A 1 183 ? -4.083 -20.950 5.991 1.00 63.19 183 ALA A N 1
ATOM 1410 C CA . ALA A 1 183 ? -3.839 -20.864 7.429 1.00 63.19 183 ALA A CA 1
ATOM 1411 C C . ALA A 1 183 ? -5.061 -21.192 8.298 1.00 63.19 183 ALA A C 1
ATOM 1413 O O . ALA A 1 183 ? -4.883 -21.503 9.470 1.00 63.19 183 ALA A O 1
ATOM 1414 N N . ASP A 1 184 ? -6.280 -21.131 7.755 1.00 65.12 184 ASP A N 1
ATOM 1415 C CA . ASP A 1 184 ? -7.484 -21.488 8.514 1.00 65.12 184 ASP A CA 1
ATOM 1416 C C . ASP A 1 184 ? -7.698 -23.012 8.557 1.00 65.12 184 ASP A C 1
ATOM 1418 O O . ASP A 1 184 ? -8.540 -23.508 9.305 1.00 65.12 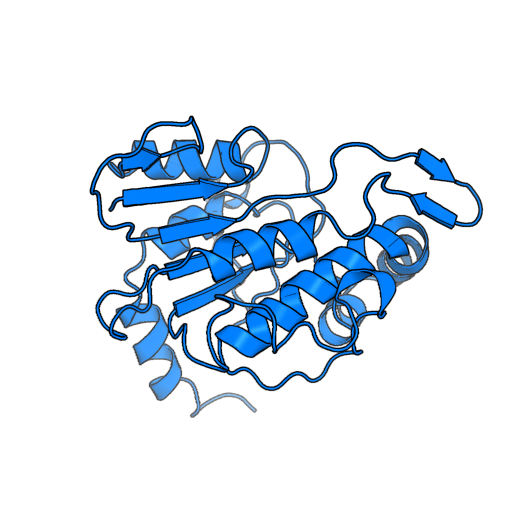184 ASP A O 1
ATOM 1422 N N . LYS A 1 185 ? -6.946 -23.779 7.754 1.00 68.94 185 LYS A N 1
ATOM 1423 C CA . LYS A 1 185 ? -6.994 -25.242 7.790 1.00 68.94 185 LYS A CA 1
ATOM 1424 C C . LYS A 1 185 ? -6.220 -25.723 9.013 1.00 68.94 185 LYS A C 1
ATOM 1426 O O . LYS A 1 185 ? -5.017 -25.491 9.112 1.00 68.94 185 LYS A O 1
ATOM 1431 N N . ALA A 1 186 ? -6.909 -26.405 9.926 1.00 54.06 186 ALA A N 1
ATOM 1432 C CA . ALA A 1 186 ? -6.277 -27.040 11.076 1.00 54.06 186 ALA A CA 1
ATOM 1433 C C . ALA A 1 186 ? -5.203 -28.037 10.603 1.00 54.06 186 ALA A C 1
ATOM 1435 O O . ALA A 1 186 ? -5.471 -28.910 9.777 1.00 54.06 186 ALA A O 1
ATOM 1436 N N . GLY A 1 187 ? -3.985 -27.888 11.113 1.00 62.72 187 GLY A N 1
ATOM 1437 C CA . GLY A 1 187 ? -2.865 -28.782 10.843 1.00 62.72 187 GLY A CA 1
ATOM 1438 C C . GLY A 1 187 ? -1.739 -28.573 11.852 1.00 62.72 187 GLY A C 1
ATOM 1439 O O . GLY A 1 187 ? -1.721 -27.579 12.572 1.00 62.72 187 GLY A O 1
ATOM 1440 N N . ASP A 1 188 ? -0.776 -29.494 11.880 1.00 59.06 188 ASP A N 1
ATOM 1441 C CA . ASP A 1 188 ? 0.274 -29.557 12.916 1.00 59.06 188 ASP A CA 1
ATOM 1442 C C . ASP A 1 188 ? 1.368 -28.480 12.794 1.00 59.06 188 ASP A C 1
ATOM 1444 O O . ASP A 1 188 ? 2.331 -28.459 13.560 1.00 59.06 188 ASP A O 1
ATOM 1448 N N . LYS A 1 189 ? 1.279 -27.599 11.793 1.00 57.56 189 LYS A N 1
ATOM 1449 C CA . LYS A 1 189 ? 2.270 -26.548 11.536 1.00 57.56 189 LYS A CA 1
ATOM 1450 C C . LYS A 1 189 ? 1.677 -25.197 11.880 1.00 57.56 189 LYS A C 1
ATOM 1452 O O . LYS A 1 189 ? 0.528 -24.923 11.545 1.00 57.56 189 LYS A O 1
ATOM 1457 N N . THR A 1 190 ? 2.493 -24.324 12.468 1.00 53.72 190 THR A N 1
ATOM 1458 C CA . THR A 1 190 ? 2.116 -22.928 12.679 1.00 53.72 190 THR A CA 1
ATOM 1459 C C . THR A 1 190 ? 1.646 -22.320 11.352 1.00 53.72 190 THR A C 1
ATOM 1461 O O . THR A 1 190 ? 2.376 -22.386 10.355 1.00 53.72 190 THR A O 1
ATOM 1464 N N . PRO A 1 191 ? 0.432 -21.741 11.315 1.00 50.06 191 PRO A N 1
ATOM 1465 C CA . PRO A 1 191 ? -0.223 -21.337 10.069 1.00 50.06 191 PRO A CA 1
ATOM 1466 C C . PRO A 1 191 ? 0.517 -20.209 9.343 1.00 50.06 191 PRO A C 1
ATOM 1468 O O . PRO A 1 191 ? 0.335 -20.000 8.143 1.00 50.06 191 PRO A O 1
ATOM 1471 N N . TYR A 1 192 ? 1.395 -19.503 10.057 1.00 54.19 192 TYR A N 1
ATOM 1472 C CA . TYR A 1 192 ? 2.148 -18.377 9.546 1.00 54.19 192 TYR A CA 1
ATOM 1473 C C . TYR A 1 192 ? 3.632 -18.505 9.872 1.00 54.19 192 TYR A C 1
ATOM 1475 O O . TYR A 1 192 ? 4.016 -18.734 11.017 1.00 54.19 192 TYR A O 1
ATOM 1483 N N . ARG A 1 193 ? 4.481 -18.279 8.865 1.00 48.81 193 ARG A N 1
ATOM 1484 C CA . ARG A 1 193 ? 5.904 -18.003 9.080 1.00 48.81 193 ARG A CA 1
ATOM 1485 C C . ARG A 1 193 ? 6.097 -16.499 9.105 1.00 48.81 193 ARG A C 1
ATOM 1487 O O . ARG A 1 193 ? 6.155 -15.862 8.055 1.00 48.81 193 ARG A O 1
ATOM 1494 N N . VAL A 1 194 ? 6.175 -15.946 10.307 1.00 45.41 194 VAL A N 1
ATOM 1495 C CA . VAL A 1 194 ? 6.539 -14.547 10.500 1.00 45.41 194 VAL A CA 1
ATOM 1496 C C . VAL A 1 194 ? 8.059 -14.471 10.567 1.00 45.41 194 VAL A C 1
ATOM 1498 O O . VAL A 1 194 ? 8.670 -14.974 11.503 1.00 45.41 194 VAL A O 1
ATOM 1501 N N . ILE A 1 195 ? 8.687 -13.887 9.547 1.00 42.72 195 ILE A N 1
ATOM 1502 C CA . ILE A 1 195 ? 10.107 -13.539 9.619 1.00 42.72 195 ILE A CA 1
ATOM 1503 C C . ILE A 1 195 ? 10.167 -12.108 10.145 1.00 42.72 195 ILE A C 1
ATOM 1505 O O . ILE A 1 195 ? 9.974 -11.159 9.385 1.00 42.72 195 ILE A O 1
ATOM 1509 N N . TYR A 1 196 ? 10.394 -11.971 11.452 1.00 39.03 196 TYR A N 1
ATOM 1510 C CA . TYR A 1 196 ? 10.568 -10.684 12.117 1.00 39.03 196 TYR A CA 1
ATOM 1511 C C . TYR A 1 196 ? 11.948 -10.105 11.792 1.00 39.03 196 TYR A C 1
ATOM 1513 O O . TYR A 1 196 ? 12.923 -10.262 12.517 1.00 39.03 196 TYR A O 1
ATOM 1521 N N . MET A 1 197 ? 12.029 -9.404 10.670 1.00 32.56 197 MET A N 1
ATOM 1522 C CA . MET A 1 197 ? 12.845 -8.195 10.613 1.00 32.56 197 MET A CA 1
ATOM 1523 C C . MET A 1 197 ? 11.880 -7.014 10.732 1.00 32.56 197 MET A C 1
ATOM 1525 O O . MET A 1 197 ? 10.679 -7.201 10.558 1.00 32.56 197 MET A O 1
ATOM 1529 N N . ARG A 1 198 ? 12.361 -5.783 10.933 1.00 39.44 198 ARG A N 1
ATOM 1530 C CA . ARG A 1 198 ? 11.570 -4.532 10.792 1.00 39.44 198 ARG A CA 1
ATOM 1531 C C . ARG A 1 198 ? 10.830 -4.372 9.431 1.00 39.44 198 ARG A C 1
ATOM 1533 O O . ARG A 1 198 ? 10.296 -3.315 9.137 1.00 39.44 198 ARG A O 1
ATOM 1540 N N . TYR A 1 199 ? 10.794 -5.427 8.617 1.00 38.72 199 TYR A N 1
ATOM 1541 C CA . TYR A 1 199 ? 10.216 -5.606 7.300 1.00 38.72 199 TYR A CA 1
ATOM 1542 C C . TYR A 1 199 ? 9.529 -6.982 7.247 1.00 38.72 199 TYR A C 1
ATOM 1544 O O . TYR A 1 199 ? 10.211 -8.010 7.273 1.00 38.72 199 TYR A O 1
ATOM 1552 N N . LEU A 1 200 ? 8.197 -7.029 7.144 1.00 39.72 200 LEU A N 1
ATOM 1553 C CA . LEU A 1 200 ? 7.466 -8.295 7.097 1.00 39.72 200 LEU A CA 1
ATOM 1554 C C . LEU A 1 200 ? 7.344 -8.818 5.654 1.00 39.72 200 LEU A C 1
ATOM 1556 O O . LEU A 1 200 ? 6.626 -8.260 4.822 1.00 39.72 200 LEU A O 1
ATOM 1560 N N . GLY A 1 201 ? 8.039 -9.914 5.345 1.00 34.69 201 GLY A N 1
ATOM 1561 C CA . GLY A 1 201 ? 7.855 -10.670 4.101 1.00 34.69 201 GLY A CA 1
ATOM 1562 C C . GLY A 1 201 ? 6.968 -11.894 4.324 1.00 34.69 201 GLY A C 1
ATOM 1563 O O . GLY A 1 201 ? 7.345 -12.765 5.104 1.00 34.69 201 GLY A O 1
ATOM 1564 N N . ILE A 1 202 ? 5.828 -11.996 3.627 1.00 43.47 202 ILE A N 1
ATOM 1565 C CA . ILE A 1 202 ? 4.924 -13.159 3.706 1.00 43.47 202 ILE A CA 1
ATOM 1566 C C . ILE A 1 202 ? 5.047 -13.962 2.414 1.00 43.47 202 ILE A C 1
ATOM 1568 O O . ILE A 1 202 ? 4.735 -13.475 1.327 1.00 43.47 202 ILE A O 1
ATOM 1572 N N . THR A 1 203 ? 5.473 -15.218 2.521 1.00 31.30 203 THR A N 1
ATOM 1573 C CA . THR A 1 203 ? 5.602 -16.116 1.369 1.00 31.30 203 THR A CA 1
ATOM 1574 C C . THR A 1 203 ? 4.450 -17.130 1.320 1.00 31.30 203 THR A C 1
ATOM 1576 O O . THR A 1 203 ? 4.297 -17.929 2.236 1.00 31.30 203 THR A O 1
ATOM 1579 N N . ARG A 1 204 ? 3.702 -17.094 0.198 1.00 32.78 204 ARG A N 1
ATOM 1580 C CA . ARG A 1 204 ? 2.608 -17.975 -0.289 1.00 32.78 204 ARG A CA 1
ATOM 1581 C C . ARG A 1 204 ? 1.225 -17.828 0.366 1.00 32.78 204 ARG A C 1
ATOM 1583 O O . ARG A 1 204 ? 1.118 -17.901 1.571 1.00 32.78 204 ARG A O 1
ATOM 1590 N N . ASN A 1 205 ? 0.176 -17.678 -0.458 1.00 36.69 205 ASN A N 1
ATOM 1591 C CA . ASN A 1 205 ? -1.263 -17.961 -0.226 1.00 36.69 205 ASN A CA 1
ATOM 1592 C C . ASN A 1 205 ? -1.867 -17.631 1.159 1.00 36.69 205 ASN A C 1
ATOM 1594 O O . ASN A 1 205 ? -2.706 -18.371 1.673 1.00 36.69 205 ASN A O 1
ATOM 1598 N N . LEU A 1 206 ? -1.445 -16.522 1.774 1.00 47.75 206 LEU A N 1
ATOM 1599 C CA . LEU A 1 206 ? -1.731 -16.221 3.189 1.00 47.75 206 LEU A CA 1
ATOM 1600 C C . LEU A 1 206 ? -2.129 -14.756 3.458 1.00 47.75 206 LEU A C 1
ATOM 1602 O O . LEU A 1 206 ? -2.253 -14.350 4.611 1.00 47.75 206 LEU A O 1
ATOM 1606 N N . GLY A 1 207 ? -2.342 -13.944 2.415 1.00 41.81 207 GLY A N 1
ATOM 1607 C CA . GLY A 1 207 ? -2.396 -12.479 2.536 1.00 41.81 207 GLY A CA 1
ATOM 1608 C C . GLY A 1 207 ? -3.525 -11.897 3.400 1.00 41.81 207 GLY A C 1
ATOM 1609 O O . GLY A 1 207 ? -3.382 -10.780 3.882 1.00 41.81 207 GLY A O 1
ATOM 1610 N N . HIS A 1 208 ? -4.639 -12.611 3.602 1.00 42.97 208 HIS A N 1
ATOM 1611 C CA . HIS A 1 208 ? -5.810 -12.087 4.331 1.00 42.97 208 HIS A CA 1
ATOM 1612 C C . HIS A 1 208 ? -5.862 -12.560 5.792 1.00 42.97 208 HIS A C 1
ATOM 1614 O O . HIS A 1 208 ? -6.306 -11.815 6.662 1.00 42.97 208 HIS A O 1
ATOM 1620 N N . GLY A 1 209 ? -5.413 -13.791 6.064 1.00 42.12 209 GLY A N 1
ATOM 1621 C CA . GLY A 1 209 ? -5.518 -14.402 7.389 1.00 42.12 209 GLY A CA 1
ATOM 1622 C C . GLY A 1 209 ? -4.561 -13.794 8.407 1.00 42.12 209 GLY A C 1
ATOM 1623 O O . GLY A 1 209 ? -4.995 -13.424 9.496 1.00 42.12 209 GLY A O 1
ATOM 1624 N N . LEU A 1 210 ? -3.293 -13.587 8.023 1.00 49.25 210 LEU A N 1
ATOM 1625 C CA . LEU A 1 210 ? -2.293 -12.991 8.914 1.00 49.25 210 LEU A CA 1
ATOM 1626 C C . LEU A 1 210 ? -2.678 -11.562 9.300 1.00 49.25 210 LEU A C 1
ATOM 1628 O O . LEU A 1 210 ? -2.485 -11.154 10.435 1.00 49.25 210 LEU A O 1
ATOM 1632 N N . LEU A 1 211 ? -3.257 -10.815 8.361 1.00 52.12 211 LEU A N 1
ATOM 1633 C CA . LEU A 1 211 ? -3.640 -9.429 8.578 1.00 52.12 211 LEU A CA 1
ATOM 1634 C C . LEU A 1 211 ? -4.689 -9.298 9.693 1.00 52.12 211 LEU A C 1
ATOM 1636 O O . LEU A 1 211 ? -4.567 -8.436 10.553 1.00 52.12 211 LEU A O 1
ATOM 1640 N N . ALA A 1 212 ? -5.676 -10.197 9.718 1.00 44.84 212 ALA A N 1
ATOM 1641 C CA . ALA A 1 212 ? -6.685 -10.246 10.772 1.00 44.84 212 ALA A CA 1
ATOM 1642 C C . ALA A 1 212 ? -6.117 -10.774 12.102 1.00 44.84 212 ALA A C 1
ATOM 1644 O O . ALA A 1 212 ? -6.482 -10.266 13.158 1.00 44.84 212 ALA A O 1
ATOM 1645 N N . SER A 1 213 ? -5.198 -11.748 12.074 1.00 46.78 213 SER A N 1
ATOM 1646 C CA . SER A 1 213 ? -4.523 -12.243 13.285 1.00 46.78 213 SER A CA 1
ATOM 1647 C C . SER A 1 213 ? -3.591 -11.198 13.914 1.00 46.78 213 SER A C 1
ATOM 1649 O O . SER A 1 213 ? -3.571 -11.062 15.129 1.00 46.78 213 SER A O 1
ATOM 1651 N N . MET A 1 214 ? -2.878 -10.413 13.102 1.00 49.72 214 MET A N 1
ATOM 1652 C CA . MET A 1 214 ? -2.013 -9.308 13.547 1.00 49.72 214 MET A CA 1
ATOM 1653 C C . MET A 1 214 ? -2.800 -8.104 14.061 1.00 49.72 214 MET A C 1
ATOM 1655 O O . MET A 1 214 ? -2.306 -7.338 14.881 1.00 49.72 214 MET A O 1
ATOM 1659 N N . VAL A 1 215 ? -4.026 -7.922 13.570 1.00 50.00 215 VAL A N 1
ATOM 1660 C CA . VAL A 1 215 ? -4.943 -6.909 14.092 1.00 50.00 215 VAL A CA 1
ATOM 1661 C C . VAL A 1 215 ? -5.583 -7.364 15.409 1.00 50.00 215 VAL A C 1
ATOM 1663 O O . VAL A 1 215 ? -5.812 -6.507 16.261 1.00 50.00 215 VAL A O 1
ATOM 1666 N N . ALA A 1 216 ? -5.820 -8.672 15.582 1.00 41.19 216 ALA A N 1
ATOM 1667 C CA . ALA A 1 216 ? -6.426 -9.275 16.772 1.00 41.19 216 ALA A CA 1
ATOM 1668 C C . ALA A 1 216 ? -5.441 -9.563 17.924 1.00 41.19 216 ALA A C 1
ATOM 1670 O O . ALA A 1 216 ? -5.863 -9.596 19.076 1.00 41.19 216 ALA A O 1
ATOM 1671 N N . GLN A 1 217 ? -4.151 -9.776 17.643 1.00 40.22 217 GLN A N 1
ATOM 1672 C CA . GLN A 1 217 ? -3.117 -9.885 18.676 1.00 40.22 217 GLN A CA 1
ATOM 1673 C C . GLN A 1 217 ? -2.663 -8.485 19.105 1.00 40.22 217 GLN A C 1
ATOM 1675 O O . GLN A 1 217 ? -2.241 -7.669 18.285 1.00 40.22 217 GLN A O 1
ATOM 1680 N N . ASP A 1 218 ? -2.793 -8.214 20.401 1.00 36.75 218 ASP A N 1
ATOM 1681 C CA . ASP A 1 218 ? -2.471 -6.939 21.034 1.00 36.75 218 ASP A CA 1
ATOM 1682 C C . ASP A 1 218 ? -1.038 -6.494 20.691 1.00 36.75 218 ASP A C 1
ATOM 1684 O O . ASP A 1 218 ? -0.079 -7.259 20.830 1.00 36.75 218 ASP A O 1
ATOM 1688 N N . SER A 1 219 ? -0.861 -5.247 20.244 1.00 37.34 219 SER A N 1
ATOM 1689 C CA . SER A 1 219 ? 0.446 -4.735 19.795 1.00 37.34 219 SER A CA 1
ATOM 1690 C C . SER A 1 219 ? 1.500 -4.678 20.908 1.00 37.34 219 SER A C 1
ATOM 1692 O O . SER A 1 219 ? 2.690 -4.553 20.615 1.00 37.34 219 SER A O 1
ATOM 1694 N N . ALA A 1 220 ? 1.092 -4.803 22.174 1.00 31.78 220 ALA A N 1
ATOM 1695 C CA . ALA A 1 220 ? 2.001 -4.951 23.308 1.00 31.78 220 ALA A CA 1
ATOM 1696 C C . ALA A 1 220 ? 2.853 -6.230 23.197 1.00 31.78 220 ALA A C 1
ATOM 1698 O O . ALA A 1 220 ? 4.061 -6.179 23.419 1.00 31.78 220 ALA A O 1
ATOM 1699 N N . TYR A 1 221 ? 2.265 -7.334 22.721 1.00 28.31 221 TYR A N 1
ATOM 1700 C CA . TYR A 1 221 ? 2.977 -8.603 22.534 1.00 28.31 221 TYR A CA 1
ATOM 1701 C C . TYR A 1 221 ? 4.026 -8.506 21.417 1.00 28.31 221 TYR A C 1
ATOM 1703 O O . TYR A 1 221 ? 5.137 -9.011 21.541 1.00 28.31 221 TYR A O 1
ATOM 1711 N N . ILE A 1 222 ? 3.707 -7.754 20.358 1.00 33.81 222 ILE A N 1
ATOM 1712 C CA . ILE A 1 222 ? 4.613 -7.503 19.228 1.00 33.81 222 ILE A CA 1
ATOM 1713 C C . ILE A 1 222 ? 5.793 -6.610 19.647 1.00 33.81 222 ILE A C 1
ATOM 1715 O O . ILE A 1 222 ? 6.839 -6.662 19.010 1.00 33.81 222 ILE A O 1
ATOM 1719 N N . THR A 1 223 ? 5.659 -5.810 20.712 1.00 29.56 223 THR A N 1
ATOM 1720 C CA . THR A 1 223 ? 6.707 -4.870 21.150 1.00 29.56 223 THR A CA 1
ATOM 1721 C C . THR A 1 223 ? 7.587 -5.435 22.273 1.00 29.56 223 THR A C 1
ATOM 1723 O O . THR A 1 223 ? 8.789 -5.178 22.275 1.00 29.56 223 THR A O 1
ATOM 1726 N N . GLU A 1 224 ? 7.049 -6.238 23.199 1.00 26.05 224 GLU A N 1
ATOM 1727 C CA . GLU A 1 224 ? 7.843 -6.841 24.287 1.00 26.05 224 GLU A CA 1
ATOM 1728 C C . GLU A 1 224 ? 8.736 -8.005 23.824 1.00 26.05 224 GLU A C 1
ATOM 1730 O O . GLU A 1 224 ? 9.882 -8.120 24.265 1.00 26.05 224 GLU A O 1
ATOM 1735 N N . GLU A 1 225 ? 8.281 -8.824 22.872 1.00 27.4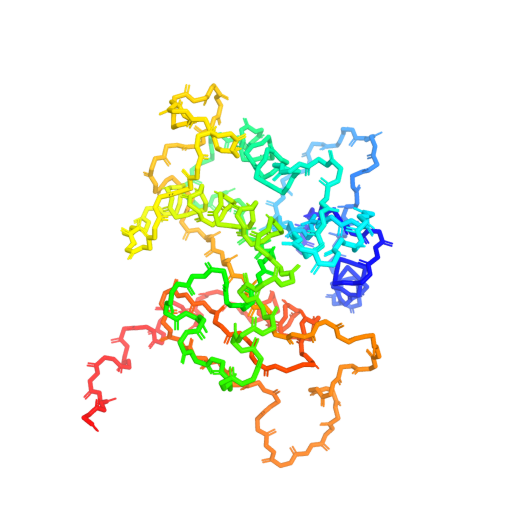4 225 GLU A N 1
ATOM 1736 C CA . GLU A 1 225 ? 9.061 -9.961 22.353 1.00 27.44 225 GLU A CA 1
ATOM 1737 C C . GLU A 1 225 ? 10.297 -9.508 21.536 1.00 27.44 225 GLU A C 1
ATOM 1739 O O . GLU A 1 225 ? 11.276 -10.250 21.386 1.00 27.44 225 GLU A O 1
ATOM 1744 N N . ILE A 1 226 ? 10.301 -8.242 21.087 1.00 31.09 226 ILE A N 1
ATOM 1745 C CA . ILE A 1 226 ? 11.432 -7.566 20.425 1.00 31.09 226 ILE A CA 1
ATOM 1746 C C . ILE A 1 226 ? 12.604 -7.338 21.394 1.00 31.09 226 ILE A C 1
ATOM 1748 O O . ILE A 1 226 ? 13.758 -7.341 20.960 1.00 31.09 226 ILE A O 1
ATOM 1752 N N . HIS A 1 227 ? 12.349 -7.174 22.696 1.00 25.81 227 HIS A N 1
ATOM 1753 C CA . HIS A 1 227 ? 13.410 -6.929 23.678 1.00 25.81 227 HIS A CA 1
ATOM 1754 C C . HIS A 1 227 ? 14.043 -8.215 24.232 1.00 25.81 227 HIS A C 1
ATOM 1756 O O . HIS A 1 227 ? 15.228 -8.204 24.573 1.00 25.81 227 HIS A O 1
ATOM 1762 N N . SER A 1 228 ? 13.302 -9.326 24.301 1.00 24.00 228 SER A N 1
ATOM 1763 C CA . SER A 1 228 ? 13.800 -10.584 24.882 1.00 24.00 228 SER A CA 1
ATOM 1764 C C . SER A 1 228 ? 14.519 -11.494 23.874 1.00 24.00 228 SER A C 1
ATOM 1766 O O . SER A 1 228 ? 15.428 -12.230 24.260 1.00 24.00 228 SER A O 1
ATOM 1768 N N . SER A 1 229 ? 14.196 -11.399 22.579 1.00 25.94 229 SER A N 1
ATOM 1769 C CA . SER A 1 229 ? 14.686 -12.341 21.554 1.00 25.94 229 SER A CA 1
ATOM 1770 C C . SER A 1 229 ? 16.040 -11.975 20.921 1.00 25.94 229 SER A C 1
ATOM 1772 O O . SER A 1 229 ? 16.584 -12.741 20.131 1.00 25.94 229 SER A O 1
ATOM 1774 N N . LEU A 1 230 ? 16.648 -10.843 21.296 1.00 25.53 230 LEU A N 1
ATOM 1775 C CA . LEU A 1 230 ? 17.983 -10.424 20.826 1.00 25.53 230 LEU A CA 1
ATOM 1776 C C . LEU A 1 230 ? 19.158 -11.169 21.495 1.00 25.53 230 LEU A C 1
ATOM 1778 O O . LEU A 1 230 ? 20.314 -10.834 21.241 1.00 25.53 230 LEU A O 1
ATOM 1782 N N . ARG A 1 231 ? 18.902 -12.173 22.346 1.00 24.61 231 ARG A N 1
ATOM 1783 C CA . ARG A 1 231 ? 19.957 -12.929 23.051 1.00 24.61 231 ARG A CA 1
ATOM 1784 C C . ARG A 1 231 ? 20.243 -14.323 22.517 1.00 24.61 231 ARG A C 1
ATOM 1786 O O . ARG A 1 231 ? 21.134 -14.987 23.045 1.00 24.61 231 ARG A O 1
ATOM 1793 N N . THR A 1 232 ? 19.554 -14.803 21.492 1.00 27.59 232 THR A N 1
ATOM 1794 C CA . THR A 1 232 ? 19.870 -16.134 20.968 1.00 27.59 232 THR A CA 1
ATOM 1795 C C . THR A 1 232 ? 19.515 -16.197 19.500 1.00 27.59 232 THR A C 1
ATOM 1797 O O . THR A 1 232 ? 18.350 -16.090 19.155 1.00 27.59 232 THR A O 1
ATOM 1800 N N . VAL A 1 233 ? 20.537 -16.284 18.652 1.00 23.20 233 VAL A N 1
ATOM 1801 C CA . VAL A 1 233 ? 20.723 -17.287 17.591 1.00 23.20 233 VAL A CA 1
ATOM 1802 C C . VAL A 1 233 ? 21.906 -16.801 16.739 1.00 23.20 233 VAL A C 1
ATOM 1804 O O . VAL A 1 233 ? 21.796 -15.840 15.977 1.00 23.20 233 VAL A O 1
ATOM 1807 N N . VAL A 1 234 ? 23.048 -17.461 16.965 1.00 25.97 234 VAL A N 1
ATOM 1808 C CA . VAL A 1 234 ? 24.111 -17.702 15.974 1.00 25.97 234 VAL A CA 1
ATOM 1809 C C . VAL A 1 234 ? 23.591 -18.733 14.979 1.00 25.97 234 VAL A C 1
ATOM 1811 O O . VAL A 1 234 ? 22.919 -19.679 15.454 1.00 25.97 234 VAL A O 1
#

Radius of gyration: 17.73 Å; chains: 1; bounding box: 44×49×50 Å

pLDDT: mean 72.18, std 20.43, range [23.2, 95.94]

Foldseek 3Di:
DEEEAAPLPDAQNVLLQVLCVVVVYHYDYPDPDDDPDQHQAYEAEDAADDFDQDPQQATGGPQLQRSLVVLQVVQLPFPLDDQVRGHAYEHEAAQLLFPVRLVPDDPVVSVNCVRHCVSRSLNSVSNVVLLCQLQQHDDDGDDRDCSRQHPPNQPPHSRHGGNSHNRYAYEHEYDRDDDDQQLVDDDPDNSFDFPDDSHTYGYDRHSNPVSSVVVVPDCVVVPVCVVVPPPDDD

Secondary structure (DSSP, 8-state):
-EEEEESTTSHHHHHHHHHHHHTT-EEEES-S----PPPSEEEE------EEEETTTEEEESSTTHHHHHHHHHHHTS----TTTPPEEEEE--TTSSHHHHTTS-HHHHHHHHHHTHHHHHHHHHHHHHHHHHHTPPP-SPPPPHHHH-TTGGG-TTPPPTT--SSEEEEEESS---S--GGGS--SS-S----BSSSEEE-SS-TTHHHHHHHHS-HHHHHHHHHHGGG---

InterPro domains:
  IPR036291 NAD(P)-binding domain superfamily [SSF51735] (1-102)

Sequence (234 aa):
MKAFVIGGSRNIGYYAAVRLLNQGATVTFLLRYPDDNSVDLVLFTVGAREGKVHLTRGFIIDIPDLCTKSLVNVLSTTPPTSASSSPRFITISSIGVTRAAHAKLPFLLRLLYAFLLREPHADKLGAERVAAHVAGWEWRDEEPIAEVLGANWQNQAGLPEQGQLKHFLVVRPALLTNGECQADKAGDKTPYRVIYMRYLGITRNLGHGLLASMVAQDSAYITEEIHSSLRTVV

Organism: Grifola frondosa (NCBI:txid5627)